Protein AF-A0A662HXF7-F1 (afdb_monomer_lite)

Radius of gyration: 31.5 Å; chains: 1; bounding box: 66×50×106 Å

Structure (mmCIF, N/CA/C/O backbone):
data_AF-A0A662HXF7-F1
#
_entry.id   AF-A0A662HXF7-F1
#
loop_
_atom_site.group_PDB
_atom_site.id
_atom_site.type_symbol
_atom_site.label_atom_id
_atom_site.label_alt_id
_atom_site.label_comp_id
_atom_site.label_asym_id
_atom_site.label_entity_id
_atom_site.label_seq_id
_atom_site.pdbx_PDB_ins_code
_atom_site.Cartn_x
_atom_site.Cartn_y
_atom_site.Cartn_z
_atom_site.occupancy
_atom_site.B_iso_or_equiv
_atom_site.auth_seq_id
_atom_site.auth_comp_id
_atom_site.auth_asym_id
_atom_site.auth_atom_id
_atom_site.pdbx_PDB_model_num
ATOM 1 N N . MET A 1 1 ? -43.227 29.066 67.489 1.00 60.06 1 MET A N 1
ATOM 2 C CA . MET A 1 1 ? -41.794 28.968 67.121 1.00 60.06 1 MET A CA 1
ATOM 3 C C . MET A 1 1 ? -41.365 27.571 66.663 1.00 60.06 1 MET A C 1
ATOM 5 O O . MET A 1 1 ? -40.501 27.511 65.806 1.00 60.06 1 MET A O 1
ATOM 9 N N . HIS A 1 2 ? -41.973 26.475 67.142 1.00 70.88 2 HIS A N 1
ATOM 10 C CA . HIS A 1 2 ? -41.611 25.097 66.747 1.00 70.88 2 HIS A CA 1
ATOM 11 C C . HIS A 1 2 ? -41.826 24.794 65.249 1.00 70.88 2 HIS A C 1
ATOM 13 O O . HIS A 1 2 ? -40.942 24.288 64.572 1.00 70.88 2 HIS A O 1
ATOM 19 N N . VAL A 1 3 ? -42.971 25.220 64.711 1.00 76.38 3 VAL A N 1
ATOM 20 C CA . VAL A 1 3 ? -43.390 24.934 63.328 1.00 76.38 3 VAL A CA 1
ATOM 21 C C . VAL A 1 3 ? -42.473 25.588 62.276 1.00 76.38 3 VAL A C 1
ATOM 23 O O . VAL A 1 3 ? -42.198 25.007 61.235 1.00 76.38 3 VAL A O 1
ATOM 26 N N . ILE A 1 4 ? -41.946 26.788 62.549 1.00 85.00 4 ILE A N 1
ATOM 27 C CA . ILE A 1 4 ? -41.030 27.489 61.627 1.00 85.00 4 ILE A CA 1
ATOM 28 C C . ILE A 1 4 ? -39.665 26.787 61.570 1.00 85.00 4 ILE A C 1
ATOM 30 O O . ILE A 1 4 ? -39.084 26.676 60.494 1.00 85.00 4 ILE A O 1
ATOM 34 N N . LEU A 1 5 ? -39.170 26.288 62.708 1.00 84.50 5 LEU A N 1
ATOM 35 C CA . LEU A 1 5 ? -37.917 25.531 62.775 1.00 84.50 5 LEU A CA 1
ATOM 36 C C . LEU A 1 5 ? -38.025 24.185 62.047 1.00 84.50 5 LEU A C 1
ATOM 38 O O . LEU A 1 5 ? -37.084 23.800 61.361 1.00 84.50 5 LEU A O 1
ATOM 42 N N . GLU A 1 6 ? -39.173 23.510 62.131 1.00 85.56 6 GLU A N 1
ATOM 43 C CA . GLU A 1 6 ? -39.439 22.276 61.379 1.00 85.56 6 GLU A CA 1
ATOM 44 C C . GLU A 1 6 ? -39.432 22.509 59.865 1.00 85.56 6 GLU A C 1
ATOM 46 O O . GLU A 1 6 ? -38.764 21.774 59.140 1.00 85.56 6 GLU A O 1
ATOM 51 N N . TYR A 1 7 ? -40.092 23.564 59.373 1.00 89.06 7 TYR A N 1
ATOM 52 C CA . TYR A 1 7 ? -40.068 23.890 57.942 1.00 89.06 7 TYR A CA 1
ATOM 53 C C . TYR A 1 7 ? -38.668 24.261 57.440 1.00 89.06 7 TYR A C 1
ATOM 55 O O . TYR A 1 7 ? -38.291 23.881 56.331 1.00 89.06 7 TYR A O 1
ATOM 63 N N . LEU A 1 8 ? -37.874 24.960 58.256 1.00 88.75 8 LEU A N 1
ATOM 64 C CA . LEU A 1 8 ? -36.493 25.311 57.918 1.00 88.75 8 LEU A CA 1
ATOM 65 C C . LEU A 1 8 ? -35.601 24.058 57.889 1.00 88.75 8 LEU A C 1
ATOM 67 O O . LEU A 1 8 ? -34.827 23.875 56.951 1.00 88.75 8 LEU A O 1
ATOM 71 N N . ALA A 1 9 ? -35.770 23.154 58.858 1.00 89.38 9 ALA A N 1
ATOM 72 C CA . ALA A 1 9 ? -35.066 21.876 58.896 1.00 89.38 9 ALA A CA 1
ATOM 73 C C . ALA A 1 9 ? -35.392 21.008 57.671 1.00 89.38 9 ALA A C 1
ATOM 75 O O . ALA A 1 9 ? -34.474 20.487 57.043 1.00 89.38 9 ALA A O 1
ATOM 76 N N . ILE A 1 10 ? -36.670 20.913 57.284 1.00 92.44 10 ILE A N 1
ATOM 77 C CA . ILE A 1 10 ? -37.105 20.189 56.079 1.00 92.44 10 ILE A CA 1
ATOM 78 C C . ILE A 1 10 ? -36.494 20.815 54.818 1.00 92.44 10 ILE A C 1
ATOM 80 O O . ILE A 1 10 ? -35.985 20.092 53.964 1.00 92.44 10 ILE A O 1
ATOM 84 N N . GLY A 1 11 ? -36.484 22.148 54.711 1.00 92.38 11 GLY A N 1
ATOM 85 C CA . GLY A 1 11 ? -35.882 22.851 53.574 1.00 92.38 11 GLY A CA 1
ATOM 86 C C . GLY A 1 11 ? -34.385 22.564 53.417 1.00 92.38 11 GLY A C 1
ATOM 87 O O . GLY A 1 11 ? -33.928 22.252 52.318 1.00 92.38 11 GLY A O 1
ATOM 88 N N . VAL A 1 12 ? -33.628 22.592 54.518 1.00 92.56 12 VAL A N 1
ATOM 89 C CA . VAL A 1 12 ? -32.196 22.242 54.516 1.00 92.56 12 VAL A CA 1
ATOM 90 C C . VAL A 1 12 ? -31.986 20.774 54.142 1.00 92.56 12 VAL A C 1
ATOM 92 O O . VAL A 1 12 ? -31.087 20.468 53.363 1.00 92.56 12 VAL A O 1
ATOM 95 N N . LEU A 1 13 ? -32.838 19.872 54.634 1.00 93.94 13 LEU A N 1
ATOM 96 C CA . LEU A 1 13 ? -32.785 18.443 54.313 1.00 93.94 13 LEU A CA 1
ATOM 97 C C . LEU A 1 13 ? -33.011 18.177 52.820 1.00 93.94 13 LEU A C 1
ATOM 99 O O . LEU A 1 13 ? -32.299 17.371 52.226 1.00 93.94 13 LEU A O 1
ATOM 103 N N . ILE A 1 14 ? -33.954 18.888 52.198 1.00 95.00 14 ILE A N 1
ATOM 104 C CA . ILE A 1 14 ? -34.212 18.791 50.756 1.00 95.00 14 ILE A CA 1
ATOM 105 C C . ILE A 1 14 ? -32.990 19.259 49.959 1.00 95.00 14 ILE A C 1
ATOM 107 O O . ILE A 1 14 ? -32.550 18.558 49.050 1.00 95.00 14 ILE A O 1
ATOM 111 N N . ILE A 1 15 ? -32.401 20.404 50.317 1.00 94.06 15 ILE A N 1
ATOM 112 C CA . ILE A 1 15 ? -31.200 20.922 49.638 1.00 94.06 15 ILE A CA 1
ATOM 113 C C . ILE A 1 15 ? -30.024 19.949 49.798 1.00 94.06 15 ILE A C 1
ATOM 115 O O . ILE A 1 15 ? -29.304 19.683 48.832 1.00 94.06 15 ILE A O 1
ATOM 119 N N . LEU A 1 16 ? -29.853 19.377 50.994 1.00 94.12 16 LEU A N 1
ATOM 120 C CA . LEU A 1 16 ? -28.816 18.387 51.276 1.00 94.12 16 LEU A CA 1
ATOM 121 C C . LEU A 1 16 ? -29.001 17.130 50.414 1.00 94.12 16 LEU A C 1
ATOM 123 O O . LEU A 1 16 ? -28.048 16.679 49.781 1.00 94.12 16 LEU A O 1
ATOM 127 N N . PHE A 1 17 ? -30.222 16.593 50.334 1.00 94.88 17 PHE A N 1
ATOM 128 C CA . PHE A 1 17 ? -30.510 15.418 49.513 1.00 94.88 17 PHE A CA 1
ATOM 129 C C . PHE A 1 17 ? -30.301 15.673 48.025 1.00 94.88 17 PHE A C 1
ATOM 131 O O . PHE A 1 17 ? -29.725 14.823 47.347 1.00 94.88 17 PHE A O 1
ATOM 138 N N . ILE A 1 18 ? -30.717 16.835 47.517 1.00 94.00 18 ILE A N 1
ATOM 139 C CA . ILE A 1 18 ? -30.475 17.214 46.120 1.00 94.00 18 ILE A CA 1
ATOM 140 C C . ILE A 1 18 ? -28.968 17.284 45.856 1.00 94.00 18 ILE A C 1
ATOM 142 O O . ILE A 1 18 ? -28.492 16.704 44.885 1.00 94.00 18 ILE A O 1
ATOM 146 N N . THR A 1 19 ? -28.204 17.915 46.749 1.00 92.94 19 THR A N 1
ATOM 147 C CA . THR A 1 19 ? -26.747 18.045 46.605 1.00 92.94 19 THR A CA 1
ATOM 148 C C . THR A 1 19 ? -26.057 16.680 46.599 1.00 92.94 19 THR A C 1
ATOM 150 O O . THR A 1 19 ? -25.239 16.411 45.724 1.00 92.94 19 THR A O 1
ATOM 153 N N . ILE A 1 20 ? -26.407 15.781 47.525 1.00 92.56 20 ILE A N 1
ATOM 154 C CA . ILE A 1 20 ? -25.850 14.418 47.556 1.00 92.56 20 ILE A CA 1
ATOM 155 C C . ILE A 1 20 ? -26.228 13.654 46.280 1.00 92.56 20 ILE A C 1
ATOM 157 O O . ILE A 1 20 ? -25.375 13.003 45.682 1.00 92.56 20 ILE A O 1
ATOM 161 N N . SER A 1 21 ? -27.481 13.773 45.832 1.00 90.19 21 SER A N 1
ATOM 162 C CA . SER A 1 21 ? -27.970 13.083 44.633 1.00 90.19 21 SER A CA 1
ATOM 163 C C . SER A 1 21 ? -27.241 13.539 43.368 1.00 90.19 21 SER A C 1
ATOM 165 O O . SER A 1 21 ? -26.868 12.704 42.551 1.00 90.19 21 SER A O 1
ATOM 167 N N . LEU A 1 22 ? -26.996 14.845 43.215 1.00 87.69 22 LEU A N 1
ATOM 168 C CA . LEU A 1 22 ? -26.276 15.394 42.062 1.00 87.69 22 LEU A CA 1
ATOM 169 C C . LEU A 1 22 ? -24.815 14.925 42.027 1.00 87.69 22 LEU A C 1
ATOM 171 O O . LEU A 1 22 ? -24.370 14.426 40.998 1.00 87.69 22 LEU A O 1
ATOM 175 N N . ASN A 1 23 ? -24.107 14.984 43.160 1.00 87.12 23 ASN A N 1
ATOM 176 C CA . ASN A 1 23 ? -22.725 14.494 43.242 1.00 87.12 23 ASN A CA 1
ATOM 177 C C . ASN A 1 23 ? -22.628 12.982 42.960 1.00 87.12 23 ASN A C 1
ATOM 179 O O . ASN A 1 23 ? -21.694 12.521 42.313 1.00 87.12 23 ASN A O 1
ATOM 183 N N . MET A 1 24 ? -23.615 12.196 43.403 1.00 87.38 24 MET A N 1
ATOM 184 C CA . MET A 1 24 ? -23.644 10.753 43.153 1.00 87.38 24 MET A CA 1
ATOM 185 C C . MET A 1 24 ? -23.855 10.420 41.666 1.00 87.38 24 MET A C 1
ATOM 187 O O . MET A 1 24 ? -23.296 9.441 41.174 1.00 87.38 24 MET A O 1
ATOM 191 N N . ILE A 1 25 ? -24.629 11.230 40.935 1.00 84.62 25 ILE A N 1
ATOM 192 C CA . ILE A 1 25 ? -24.804 11.077 39.482 1.00 84.62 25 ILE A CA 1
ATOM 193 C C . ILE A 1 25 ? -23.484 11.344 38.751 1.00 84.62 25 ILE A C 1
ATOM 195 O O . ILE A 1 25 ? -23.128 10.578 37.854 1.00 84.62 25 ILE A O 1
ATOM 199 N N . GLU A 1 26 ? -22.740 12.382 39.133 1.00 80.44 26 GLU A N 1
ATOM 200 C CA . GLU A 1 26 ? -21.434 12.694 38.534 1.00 80.44 26 GLU A CA 1
ATOM 201 C C . GLU A 1 26 ? -20.423 11.557 38.754 1.00 80.44 26 GLU A C 1
ATOM 203 O O . GLU A 1 26 ? -19.791 11.095 37.803 1.00 80.44 26 GLU A O 1
ATOM 208 N N . ASP A 1 27 ? -20.357 11.007 39.967 1.00 82.12 27 ASP A N 1
ATOM 209 C CA . ASP A 1 27 ? -19.476 9.877 40.286 1.00 82.12 27 ASP A CA 1
ATOM 210 C C . ASP A 1 27 ? -19.839 8.601 39.509 1.00 82.12 27 ASP A C 1
ATOM 212 O O . ASP A 1 27 ? -18.967 7.902 38.983 1.00 82.12 27 ASP A O 1
ATOM 216 N N . VAL A 1 28 ? -21.132 8.274 39.423 1.00 82.25 28 VAL A N 1
ATOM 217 C CA . VAL A 1 28 ? -21.601 7.092 38.686 1.00 82.25 28 VAL A CA 1
ATOM 218 C C . VAL A 1 28 ? -21.351 7.259 37.189 1.00 82.25 28 VAL A C 1
ATOM 220 O O . VAL A 1 28 ? -20.851 6.335 36.549 1.00 82.25 28 VAL A O 1
ATOM 223 N N . THR 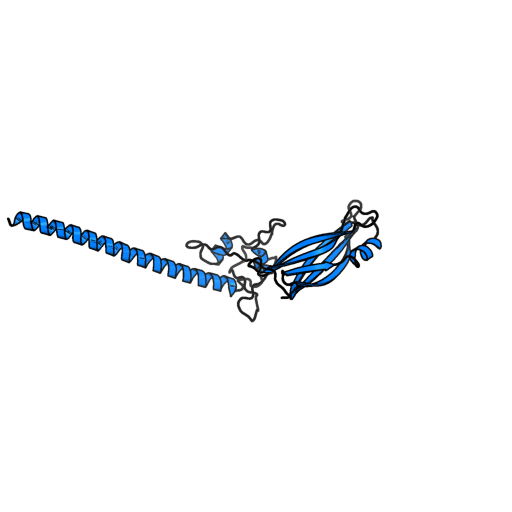A 1 29 ? -21.650 8.429 36.623 1.00 81.25 29 THR A N 1
ATOM 224 C CA . THR A 1 29 ? -21.438 8.690 35.192 1.00 81.25 29 THR A CA 1
ATOM 225 C C . THR A 1 29 ? -19.958 8.678 34.822 1.00 81.25 29 THR A C 1
ATOM 227 O O . THR A 1 29 ? -19.604 8.033 33.836 1.00 81.25 29 THR A O 1
ATOM 230 N N . GLY A 1 30 ? -19.085 9.278 35.637 1.00 80.06 30 GLY A N 1
ATOM 231 C CA . GLY A 1 30 ? -17.636 9.228 35.430 1.00 80.06 30 GLY A CA 1
ATOM 232 C C . GLY A 1 30 ? -17.100 7.795 35.398 1.00 80.06 30 GLY A C 1
ATOM 233 O O . GLY A 1 30 ? -16.403 7.411 34.460 1.00 80.06 30 GLY A O 1
ATOM 234 N N . ARG A 1 31 ? -17.507 6.955 36.360 1.00 79.56 31 ARG A N 1
ATOM 235 C CA . ARG A 1 31 ? -17.112 5.535 36.392 1.00 79.56 31 ARG A CA 1
ATOM 236 C C . ARG A 1 31 ? -17.640 4.747 35.195 1.00 79.56 31 ARG A C 1
ATOM 238 O O . ARG A 1 31 ? -16.919 3.913 34.658 1.00 79.56 31 ARG A O 1
ATOM 245 N N . LEU A 1 32 ? -18.876 5.002 34.761 1.00 82.81 32 LEU A N 1
ATOM 246 C CA . LEU A 1 32 ? -19.454 4.345 33.583 1.00 82.81 32 LEU A CA 1
ATOM 247 C C . LEU A 1 32 ? -18.690 4.692 32.300 1.00 82.81 32 LEU A C 1
ATOM 249 O O . LEU A 1 32 ? -18.509 3.819 31.453 1.00 82.81 32 LEU A O 1
ATOM 253 N N . VAL A 1 33 ? -18.220 5.937 32.163 1.00 81.38 33 VAL A N 1
ATOM 254 C CA . VAL A 1 33 ? -17.369 6.347 31.036 1.00 81.38 33 VAL A CA 1
ATOM 255 C C . VAL A 1 33 ? -16.053 5.578 31.056 1.00 81.38 33 VAL A C 1
ATOM 257 O O . VAL A 1 33 ? -15.714 4.964 30.049 1.00 81.38 33 VAL A O 1
ATOM 260 N N . THR A 1 34 ? -15.364 5.518 32.199 1.00 84.56 34 THR A N 1
ATOM 261 C CA . THR A 1 34 ? -14.103 4.768 32.314 1.00 84.56 34 THR A CA 1
ATOM 262 C C . THR A 1 34 ? -14.286 3.283 32.001 1.00 84.56 34 THR A C 1
ATOM 264 O O . THR A 1 34 ? -13.524 2.726 31.219 1.00 84.56 34 THR A O 1
ATOM 267 N N . VAL A 1 35 ? -15.338 2.642 32.525 1.00 86.62 35 VAL A N 1
ATOM 268 C CA . VAL A 1 35 ? -15.637 1.230 32.222 1.00 86.62 35 VAL A CA 1
ATOM 269 C C . VAL A 1 35 ? -15.888 1.028 30.727 1.00 86.62 35 VAL A C 1
ATOM 271 O O . VAL A 1 35 ? -15.403 0.059 30.143 1.00 86.62 35 VAL A O 1
ATOM 274 N N . LYS A 1 36 ? -16.622 1.942 30.084 1.00 85.44 36 LYS A N 1
ATOM 275 C CA . LYS A 1 36 ? -16.876 1.878 28.642 1.00 85.44 36 LYS A CA 1
ATOM 276 C C . LYS A 1 36 ? -15.586 2.038 27.833 1.00 85.44 36 LYS A C 1
ATOM 278 O O . LYS A 1 36 ? -15.400 1.330 26.846 1.00 85.44 36 LYS A O 1
ATOM 283 N N . GLU A 1 37 ? -14.707 2.950 28.236 1.00 86.12 37 GLU A N 1
ATOM 284 C CA . GLU A 1 37 ? -13.399 3.137 27.604 1.00 86.12 37 GLU A CA 1
ATOM 285 C C . GLU A 1 37 ? -12.531 1.883 27.745 1.00 86.12 37 GLU A C 1
ATOM 287 O O . GLU A 1 37 ? -12.014 1.391 26.745 1.00 86.12 37 GLU A O 1
ATOM 292 N N . GLU A 1 38 ? -12.435 1.300 28.942 1.00 88.12 38 GLU A N 1
ATOM 293 C CA . GLU A 1 38 ? -11.692 0.054 29.171 1.00 88.12 38 GLU A CA 1
ATOM 294 C C . GLU A 1 38 ? -12.246 -1.113 28.342 1.00 88.12 38 GLU A C 1
ATOM 296 O O . GLU A 1 38 ? -11.484 -1.904 27.782 1.00 88.12 38 GLU A O 1
ATOM 301 N N . GLN A 1 39 ? -13.570 -1.223 28.211 1.00 88.88 39 GLN A N 1
ATOM 302 C CA . GLN A 1 39 ? -14.196 -2.223 27.343 1.00 88.88 39 GLN A CA 1
ATOM 303 C C . GLN A 1 39 ? -13.821 -2.012 25.873 1.00 88.88 39 GLN A C 1
ATOM 305 O O . GLN A 1 39 ? -13.449 -2.972 25.199 1.00 88.88 39 GLN A O 1
ATOM 310 N N . LEU A 1 40 ? -13.862 -0.768 25.384 1.00 89.69 40 LEU A N 1
ATOM 311 C CA . LEU A 1 40 ? -13.453 -0.430 24.018 1.00 89.69 40 LEU A CA 1
ATOM 312 C C . LEU A 1 40 ? -11.981 -0.760 23.765 1.00 89.69 40 LEU A C 1
ATOM 314 O O . LEU A 1 40 ? -11.667 -1.316 22.715 1.00 89.69 40 LEU A O 1
ATOM 318 N N . TYR A 1 41 ? -11.093 -0.475 24.721 1.00 91.81 41 TYR A N 1
ATOM 319 C CA . TYR A 1 41 ? -9.677 -0.831 24.617 1.00 91.81 41 TYR A CA 1
ATOM 320 C C . TYR A 1 41 ? -9.473 -2.343 24.511 1.00 91.81 41 TYR A C 1
ATOM 322 O O . TYR A 1 41 ? -8.787 -2.797 23.599 1.00 91.81 41 TYR A O 1
ATOM 330 N N . ASN A 1 42 ? -10.126 -3.128 25.372 1.00 91.69 42 ASN A N 1
ATOM 331 C CA . ASN A 1 42 ? -10.038 -4.589 25.330 1.00 91.69 42 ASN A CA 1
ATOM 332 C C . ASN A 1 42 ? -10.566 -5.170 24.008 1.00 91.69 42 ASN A C 1
ATOM 334 O O . ASN A 1 42 ? -9.995 -6.118 23.468 1.00 91.69 42 ASN A O 1
ATOM 338 N N . VAL A 1 43 ? -11.663 -4.621 23.476 1.00 92.00 43 VAL A N 1
ATOM 339 C CA . VAL A 1 43 ? -12.201 -5.035 22.171 1.00 92.00 43 VAL A CA 1
ATOM 340 C C . VAL A 1 43 ? -11.232 -4.655 21.052 1.00 92.00 43 VAL A C 1
ATOM 342 O O . VAL A 1 43 ? -10.933 -5.494 20.206 1.00 92.00 43 VAL A O 1
ATOM 345 N N . ALA A 1 44 ? -10.695 -3.434 21.059 1.00 92.19 44 ALA A N 1
ATOM 346 C CA . ALA A 1 44 ? -9.741 -2.970 20.055 1.00 92.19 44 ALA A CA 1
ATOM 347 C C . ALA A 1 44 ? -8.451 -3.806 20.040 1.00 92.19 44 ALA A C 1
ATOM 349 O O . ALA A 1 44 ? -7.987 -4.173 18.964 1.00 92.19 44 ALA A O 1
ATOM 350 N N . GLU A 1 45 ? -7.907 -4.150 21.210 1.00 93.31 45 GLU A N 1
ATOM 351 C CA . GLU A 1 45 ? -6.728 -5.012 21.346 1.00 93.31 45 GLU A CA 1
ATOM 352 C C . GLU A 1 45 ? -7.001 -6.412 20.788 1.00 93.31 45 GLU A C 1
ATOM 354 O O . GLU A 1 45 ? -6.279 -6.881 19.912 1.00 93.31 45 GLU A O 1
ATOM 359 N N . ARG A 1 46 ? -8.117 -7.039 21.187 1.00 93.31 46 ARG A N 1
ATOM 360 C CA . ARG A 1 46 ? -8.515 -8.358 20.668 1.00 93.31 46 ARG A CA 1
ATOM 361 C C . ARG A 1 46 ? -8.729 -8.355 19.161 1.00 93.31 46 ARG A C 1
ATOM 363 O O . ARG A 1 46 ? -8.349 -9.315 18.496 1.00 93.31 46 ARG A O 1
ATOM 370 N N . LEU A 1 47 ? -9.342 -7.304 18.618 1.00 93.94 47 LEU A N 1
ATOM 371 C CA . LEU A 1 47 ? -9.523 -7.154 17.176 1.00 93.94 47 LEU A CA 1
ATOM 372 C C . LEU A 1 47 ? -8.180 -6.981 16.472 1.00 93.94 47 LEU A C 1
ATOM 374 O O . LEU A 1 47 ? -7.945 -7.636 15.462 1.00 93.94 47 LEU A O 1
ATOM 378 N N . MET A 1 48 ? -7.289 -6.144 17.001 1.00 93.00 48 MET A N 1
ATOM 379 C CA . MET A 1 48 ? -5.961 -5.948 16.427 1.00 93.00 48 MET A CA 1
ATOM 380 C C . MET A 1 48 ? -5.168 -7.260 16.415 1.00 93.00 48 MET A C 1
ATOM 382 O O . MET A 1 48 ? -4.654 -7.650 15.367 1.00 93.00 48 MET A O 1
ATOM 386 N N . ASP A 1 49 ? -5.147 -7.988 17.529 1.00 93.62 49 ASP A N 1
ATOM 387 C CA . ASP A 1 49 ? -4.499 -9.297 17.627 1.00 93.62 49 ASP A CA 1
ATOM 388 C C . ASP A 1 49 ? -5.121 -10.298 16.659 1.00 93.62 49 ASP A C 1
ATOM 390 O O . ASP A 1 49 ? -4.415 -11.000 15.933 1.00 93.62 49 ASP A O 1
ATOM 394 N N . LYS A 1 50 ? -6.454 -10.335 16.581 1.00 93.94 50 LYS A N 1
ATOM 395 C CA . LYS A 1 50 ? -7.167 -11.215 15.658 1.00 93.94 50 LYS A CA 1
ATOM 396 C C . LYS A 1 50 ? -6.767 -10.938 14.208 1.00 93.94 50 LYS A C 1
ATOM 398 O O . LYS A 1 50 ? -6.442 -11.873 13.473 1.00 93.94 50 LYS A O 1
ATOM 403 N N . ILE A 1 51 ? -6.753 -9.668 13.816 1.00 94.31 51 ILE A N 1
ATOM 404 C CA . ILE A 1 51 ? -6.428 -9.226 12.459 1.00 94.31 51 ILE A CA 1
ATOM 405 C C . ILE A 1 51 ? -4.953 -9.493 12.133 1.00 94.31 51 ILE A C 1
ATOM 407 O O . ILE A 1 51 ? -4.662 -9.982 11.044 1.00 94.31 51 ILE A O 1
ATOM 411 N N . LEU A 1 52 ? -4.021 -9.201 13.045 1.00 93.75 52 LEU A N 1
ATOM 412 C CA . LEU A 1 52 ? -2.580 -9.249 12.767 1.00 93.75 52 LEU A CA 1
ATOM 413 C C . LEU A 1 52 ? -1.927 -10.612 13.008 1.00 93.75 52 LEU A C 1
ATOM 415 O O . LEU A 1 52 ? -0.905 -10.907 12.388 1.00 93.75 52 LEU A O 1
ATOM 419 N N . LEU A 1 53 ? -2.471 -11.428 13.912 1.00 93.81 53 LEU A N 1
ATOM 420 C CA . LEU A 1 53 ? -1.834 -12.672 14.360 1.00 93.81 53 LEU A CA 1
ATOM 421 C C . LEU A 1 53 ? -2.514 -13.931 13.829 1.00 93.81 53 LEU A C 1
ATOM 423 O O . LEU A 1 53 ? -1.936 -15.013 13.931 1.00 93.81 53 LEU A O 1
ATOM 427 N N . THR A 1 54 ? -3.709 -13.821 13.241 1.00 94.31 54 THR A N 1
ATOM 428 C CA . THR A 1 54 ? -4.394 -14.981 12.658 1.00 94.31 54 THR A CA 1
ATOM 429 C C . THR A 1 54 ? -4.444 -14.904 11.132 1.00 94.31 54 THR A C 1
ATOM 431 O O . THR A 1 54 ? -4.577 -13.816 10.574 1.00 94.31 54 THR A O 1
ATOM 434 N N . PRO A 1 55 ? -4.314 -16.040 10.420 1.00 93.50 55 PRO A N 1
ATOM 435 C CA . PRO A 1 55 ? -4.372 -16.057 8.960 1.00 93.50 55 PRO A CA 1
ATOM 436 C C . PRO A 1 55 ? -5.806 -16.057 8.403 1.00 93.50 55 PRO A C 1
ATOM 438 O O . PRO A 1 55 ? -5.977 -15.901 7.195 1.00 93.50 55 PRO A O 1
ATOM 441 N N . GLY A 1 56 ? -6.829 -16.241 9.242 1.00 93.88 56 GLY A N 1
ATOM 442 C CA . GLY A 1 56 ? -8.200 -16.507 8.801 1.00 93.88 56 GLY A CA 1
ATOM 443 C C . GLY A 1 56 ? -8.379 -17.916 8.218 1.00 93.88 56 GLY A C 1
ATOM 444 O O . GLY A 1 56 ? -7.455 -18.737 8.231 1.00 93.88 56 GLY A O 1
ATOM 445 N N . PHE A 1 57 ? -9.579 -18.205 7.710 1.00 94.50 57 PHE A N 1
ATOM 446 C CA . PHE A 1 57 ? -9.917 -19.512 7.143 1.00 94.50 57 PHE A CA 1
ATOM 447 C C . PHE A 1 57 ? -10.801 -19.379 5.892 1.00 94.50 57 PHE A C 1
ATOM 449 O O . PHE A 1 57 ? -11.878 -18.778 5.993 1.00 94.50 57 PHE A O 1
ATOM 456 N N . PRO A 1 58 ? -10.416 -19.992 4.751 1.00 95.06 58 PRO A N 1
ATOM 457 C CA . PRO A 1 58 ? -9.189 -20.778 4.502 1.00 95.06 58 PRO A CA 1
ATOM 458 C C . PRO A 1 58 ? -7.899 -19.950 4.597 1.00 95.06 58 PRO A C 1
ATOM 460 O O . PRO A 1 58 ? -7.905 -18.785 4.237 1.00 95.06 58 PRO A O 1
ATOM 463 N N . ALA A 1 59 ? -6.783 -20.512 5.068 1.00 93.50 59 ALA A N 1
ATOM 464 C CA . ALA A 1 59 ? -5.574 -19.723 5.364 1.00 93.50 59 ALA A CA 1
ATOM 465 C C . ALA A 1 59 ? -4.921 -19.058 4.129 1.00 93.50 59 ALA A C 1
ATOM 467 O O . ALA A 1 59 ? -4.196 -18.071 4.276 1.00 93.50 59 ALA A O 1
ATOM 468 N N . ASP A 1 60 ? -5.183 -19.592 2.936 1.00 91.69 60 ASP A N 1
ATOM 469 C CA . ASP A 1 60 ? -4.712 -19.160 1.615 1.00 91.69 60 ASP A CA 1
ATOM 470 C C . ASP A 1 60 ? -5.698 -18.224 0.893 1.00 91.69 60 ASP A C 1
ATOM 472 O O . ASP A 1 60 ? -5.540 -17.955 -0.297 1.00 91.69 60 ASP A O 1
ATOM 476 N N . TRP A 1 61 ? -6.708 -17.689 1.593 1.00 93.31 61 TRP A N 1
ATOM 477 C CA . TRP A 1 61 ? -7.744 -16.854 0.979 1.00 93.31 61 TRP A CA 1
ATOM 478 C C . TRP A 1 61 ? -7.201 -15.616 0.250 1.00 93.31 61 TRP A C 1
ATOM 480 O O . TRP A 1 61 ? -7.910 -15.083 -0.586 1.00 93.31 61 TRP A O 1
ATOM 490 N N . GLY A 1 62 ? -5.974 -15.153 0.519 1.00 90.06 62 GLY A N 1
ATOM 491 C CA . GLY A 1 62 ? -5.339 -14.048 -0.214 1.00 90.06 62 GLY A CA 1
ATOM 492 C C . GLY A 1 62 ? -4.882 -14.432 -1.625 1.00 90.06 62 GLY A C 1
ATOM 493 O O . GLY A 1 62 ? -5.175 -13.729 -2.593 1.00 90.06 62 GLY A O 1
ATOM 494 N N . THR A 1 63 ? -4.232 -15.584 -1.773 1.00 90.44 63 THR A N 1
ATOM 495 C CA . THR A 1 63 ? -3.666 -16.065 -3.046 1.00 90.44 63 THR A CA 1
ATOM 496 C C . THR A 1 63 ? -4.668 -16.871 -3.870 1.00 90.44 63 THR A C 1
ATOM 498 O O . THR A 1 63 ? -4.629 -16.854 -5.100 1.00 90.44 63 THR A O 1
ATOM 501 N N . ASN A 1 64 ? -5.600 -17.560 -3.212 1.00 90.94 64 ASN A N 1
ATOM 502 C CA . ASN A 1 64 ? -6.545 -18.452 -3.866 1.00 90.94 64 ASN A CA 1
ATOM 503 C C . ASN A 1 64 ? -7.720 -17.686 -4.484 1.00 90.94 64 ASN A C 1
ATOM 505 O O . ASN A 1 64 ? -8.655 -17.274 -3.796 1.00 90.94 64 ASN A O 1
ATOM 509 N N . ILE A 1 65 ? -7.674 -17.470 -5.797 1.00 88.69 65 ILE A N 1
ATOM 510 C CA . ILE A 1 65 ? -8.695 -16.715 -6.544 1.00 88.69 65 ILE A CA 1
ATOM 511 C C . ILE A 1 65 ? -10.069 -17.400 -6.593 1.00 88.69 65 ILE A C 1
ATOM 513 O O . ILE A 1 65 ? -11.040 -16.761 -6.983 1.00 88.69 65 ILE A O 1
ATOM 517 N N . MET A 1 66 ? -10.155 -18.681 -6.221 1.00 89.81 66 MET A N 1
ATOM 518 C CA . MET A 1 66 ? -11.420 -19.424 -6.179 1.00 89.81 66 MET A CA 1
ATOM 519 C C . MET A 1 66 ? -12.189 -19.190 -4.876 1.00 89.81 66 MET A C 1
ATOM 521 O O . MET A 1 66 ? -13.363 -19.530 -4.802 1.00 89.81 66 MET A O 1
ATOM 525 N N . VAL A 1 67 ? -11.533 -18.629 -3.856 1.00 87.94 67 VAL A N 1
ATOM 526 C CA . VAL A 1 67 ? -12.157 -18.289 -2.576 1.00 87.94 67 VAL A CA 1
ATOM 527 C C . VAL A 1 67 ? -12.795 -16.909 -2.695 1.00 87.94 67 VAL A C 1
ATOM 529 O O . VAL A 1 67 ? -12.094 -15.902 -2.850 1.00 87.94 67 VAL A O 1
ATOM 532 N N . SER A 1 68 ? -14.124 -16.879 -2.619 1.00 85.44 68 SER A N 1
ATOM 533 C CA . SER A 1 68 ? -14.941 -15.664 -2.620 1.00 85.44 68 SER A CA 1
ATOM 534 C C . SER A 1 68 ? -15.263 -15.194 -1.194 1.00 85.44 68 SER A C 1
ATOM 536 O O . SER A 1 68 ? -14.957 -15.880 -0.220 1.00 85.44 68 SER A O 1
ATOM 538 N N . SER A 1 69 ? -15.905 -14.028 -1.044 1.00 85.75 69 SER A N 1
ATOM 539 C CA . SER A 1 69 ? -16.314 -13.483 0.265 1.00 85.75 69 SER A CA 1
ATOM 540 C C . SER A 1 69 ? -17.185 -14.430 1.096 1.00 85.75 69 SER A C 1
ATOM 542 O O . SER A 1 69 ? -17.165 -14.368 2.330 1.00 85.75 69 SER A O 1
ATOM 544 N N . ASP A 1 70 ? -17.947 -15.289 0.424 1.00 88.31 70 ASP A N 1
ATOM 545 C CA . ASP A 1 70 ? -18.935 -16.172 1.044 1.00 88.31 70 ASP A CA 1
ATOM 546 C C . ASP A 1 70 ? -18.285 -17.455 1.577 1.00 88.31 70 ASP A C 1
ATOM 548 O O . ASP A 1 70 ? -18.759 -18.043 2.549 1.00 88.31 70 ASP A O 1
ATOM 552 N N . ASP A 1 71 ? -17.147 -17.842 0.998 1.00 91.00 71 ASP A N 1
ATOM 553 C CA . ASP A 1 71 ? -16.370 -19.014 1.405 1.00 91.00 71 ASP A CA 1
ATOM 554 C C . ASP A 1 71 ? -15.515 -18.747 2.654 1.00 91.00 71 ASP A C 1
ATOM 556 O O . ASP A 1 71 ? -15.126 -19.688 3.358 1.00 91.00 71 ASP A O 1
ATOM 560 N N . LEU A 1 72 ? -15.219 -17.472 2.951 1.00 93.19 72 LEU A N 1
ATOM 561 C CA . LEU A 1 72 ? -14.492 -17.090 4.161 1.00 93.19 72 LEU A CA 1
ATOM 562 C C . LEU A 1 72 ? -15.329 -17.412 5.397 1.00 93.19 72 LEU A C 1
ATOM 564 O O . LEU A 1 72 ? -16.484 -17.001 5.509 1.00 93.19 72 LEU A O 1
ATOM 568 N N . ARG A 1 73 ? -14.711 -18.094 6.362 1.00 93.62 73 ARG A N 1
ATOM 569 C CA . ARG A 1 73 ? -15.310 -18.386 7.676 1.00 93.62 73 ARG A CA 1
ATOM 570 C C . ARG A 1 73 ? -14.685 -17.588 8.804 1.00 93.62 73 ARG A C 1
ATOM 572 O O . ARG A 1 73 ? -15.298 -17.454 9.854 1.00 93.62 73 ARG A O 1
ATOM 579 N N . ASP A 1 74 ? -13.470 -17.098 8.591 1.00 93.81 74 ASP A N 1
ATOM 580 C CA . ASP A 1 74 ? -12.715 -16.362 9.592 1.00 93.81 74 ASP A CA 1
ATOM 581 C C . ASP A 1 74 ? -11.798 -15.340 8.915 1.00 93.81 74 ASP A C 1
ATOM 583 O O . ASP A 1 74 ? -11.226 -15.621 7.856 1.00 93.81 74 ASP A O 1
ATOM 587 N N . PHE A 1 75 ? -11.658 -14.165 9.528 1.00 94.94 75 PHE A N 1
ATOM 588 C CA . PHE A 1 75 ? -10.856 -13.061 9.013 1.00 94.94 75 PHE A CA 1
ATOM 589 C C . PHE A 1 75 ? -9.529 -12.939 9.761 1.00 94.94 75 PHE A C 1
ATOM 591 O O . PHE A 1 75 ? -9.463 -13.019 10.987 1.00 94.94 75 PHE A O 1
ATOM 598 N N . GLY A 1 76 ? -8.468 -12.698 8.999 1.00 94.88 76 GLY A N 1
ATOM 599 C CA . GLY A 1 76 ? -7.135 -12.474 9.528 1.00 94.88 76 GLY A CA 1
ATOM 600 C C . GLY A 1 76 ? -6.136 -12.225 8.405 1.00 94.88 76 GLY A C 1
ATOM 601 O O . GLY A 1 76 ? -6.284 -12.761 7.305 1.00 94.88 76 GLY A O 1
ATOM 602 N N . LEU A 1 77 ? -5.141 -11.384 8.668 1.00 95.19 77 LEU A N 1
ATOM 603 C CA . LEU A 1 77 ? -4.167 -10.911 7.687 1.00 95.19 77 LEU A CA 1
ATOM 604 C C . LEU A 1 77 ? -2.789 -11.545 7.851 1.00 95.19 77 LEU A C 1
ATOM 606 O O . LEU A 1 77 ? -1.922 -11.299 7.018 1.00 95.19 77 LEU A O 1
ATOM 610 N N . ALA A 1 78 ? -2.568 -12.370 8.874 1.00 95.00 78 ALA A N 1
ATOM 611 C CA . ALA A 1 78 ? -1.271 -13.000 9.071 1.00 95.00 78 ALA A CA 1
ATOM 612 C C . ALA A 1 78 ? -0.914 -13.927 7.897 1.00 95.00 78 ALA A C 1
ATOM 614 O O . ALA A 1 78 ? -1.765 -14.638 7.336 1.00 95.00 78 ALA A O 1
ATOM 615 N N . LEU A 1 79 ? 0.370 -13.942 7.549 1.00 94.00 79 LEU A N 1
ATOM 616 C CA . LEU A 1 79 ? 0.923 -14.865 6.572 1.00 94.00 79 LEU A CA 1
ATOM 617 C C . LEU A 1 79 ? 0.898 -16.290 7.133 1.00 94.00 79 LEU A C 1
ATOM 619 O O . LEU A 1 79 ? 1.484 -16.589 8.176 1.00 94.00 79 LEU A O 1
ATOM 623 N N . SER A 1 80 ? 0.219 -17.187 6.418 1.00 90.31 80 SER A N 1
ATOM 624 C CA . SER A 1 80 ? 0.132 -18.594 6.808 1.00 90.31 80 SER A CA 1
ATOM 625 C C . SER A 1 80 ? 1.518 -19.245 6.796 1.00 90.31 80 SER A C 1
ATOM 627 O O . SER A 1 80 ? 2.258 -19.133 5.822 1.00 90.31 80 SER A O 1
ATOM 629 N N . GLY A 1 81 ? 1.883 -19.926 7.884 1.00 86.06 81 GLY A N 1
ATOM 630 C CA . GLY A 1 81 ? 3.187 -20.586 8.015 1.00 86.06 81 GLY A CA 1
ATOM 631 C C . GLY A 1 81 ? 4.364 -19.654 8.336 1.00 86.06 81 GLY A C 1
ATOM 632 O O . GLY A 1 81 ? 5.499 -20.131 8.426 1.00 86.06 81 GLY A O 1
ATOM 633 N N . ALA A 1 82 ? 4.130 -18.354 8.549 1.00 86.94 82 ALA A N 1
ATOM 634 C CA . ALA A 1 82 ? 5.159 -17.453 9.054 1.00 86.94 82 ALA A CA 1
ATOM 635 C C . ALA A 1 82 ? 5.596 -17.859 10.472 1.00 86.94 82 ALA A C 1
ATOM 637 O O . ALA A 1 82 ? 4.775 -18.148 11.339 1.00 86.94 82 ALA A O 1
ATOM 638 N N . ARG A 1 83 ? 6.913 -17.877 10.715 1.00 84.06 83 ARG A N 1
ATOM 639 C CA . ARG A 1 83 ? 7.487 -18.194 12.039 1.00 84.06 83 ARG A CA 1
ATOM 640 C C . ARG A 1 83 ? 7.553 -16.991 12.976 1.00 84.06 83 ARG A C 1
ATOM 642 O O . ARG A 1 83 ? 7.734 -17.177 14.174 1.00 84.06 83 ARG A O 1
ATOM 649 N N . ALA A 1 84 ? 7.459 -15.782 12.429 1.00 87.94 84 ALA A N 1
ATOM 650 C CA . ALA A 1 84 ? 7.466 -14.552 13.203 1.00 87.94 84 ALA A CA 1
ATOM 651 C C . ALA A 1 84 ? 6.049 -13.961 13.258 1.00 87.94 84 ALA A C 1
ATOM 653 O O . ALA A 1 84 ? 5.345 -13.987 12.243 1.00 87.94 84 ALA A O 1
ATOM 654 N N . PRO A 1 85 ? 5.633 -13.426 14.419 1.00 84.69 85 PRO A N 1
ATOM 655 C CA . PRO A 1 85 ? 4.377 -12.699 14.533 1.00 84.69 85 PRO A CA 1
ATOM 656 C C . PRO A 1 85 ? 4.434 -11.400 13.716 1.00 84.69 85 PRO A C 1
ATOM 658 O O . PRO A 1 85 ? 5.515 -10.919 13.372 1.00 84.69 85 PRO A O 1
ATOM 661 N N . TYR A 1 86 ? 3.266 -10.826 13.423 1.00 88.31 86 TYR A N 1
ATOM 662 C CA . TYR A 1 86 ? 3.108 -9.550 12.707 1.00 88.31 86 TYR A CA 1
ATOM 663 C C . TYR A 1 86 ? 3.591 -9.535 11.248 1.00 88.31 86 TYR A C 1
ATOM 665 O O . TYR A 1 86 ? 3.660 -8.472 10.631 1.00 88.31 86 TYR A O 1
ATOM 673 N N . ILE A 1 87 ? 3.889 -10.699 10.663 1.00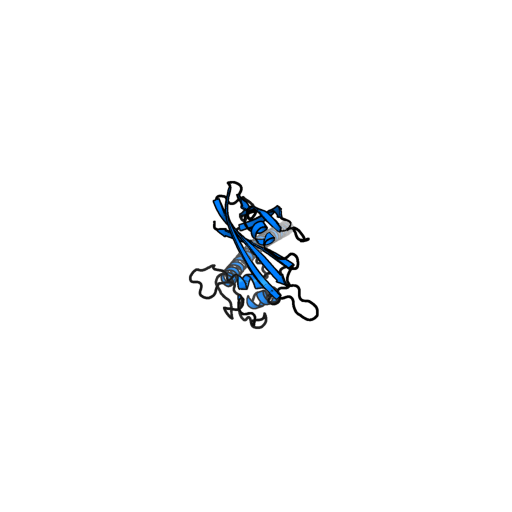 91.62 87 ILE A N 1
ATOM 674 C CA . ILE A 1 87 ? 4.082 -10.805 9.217 1.00 91.62 87 ILE A CA 1
ATOM 675 C C . ILE A 1 87 ? 2.708 -10.884 8.560 1.00 91.62 87 ILE A C 1
ATOM 677 O O . ILE A 1 87 ? 2.004 -11.888 8.672 1.00 91.62 87 ILE A O 1
ATOM 681 N N . ILE A 1 88 ? 2.349 -9.808 7.870 1.00 91.75 88 ILE A N 1
ATOM 682 C CA . ILE A 1 88 ? 1.096 -9.683 7.132 1.00 91.75 88 ILE A CA 1
ATOM 683 C C . ILE A 1 88 ? 1.266 -10.262 5.723 1.00 91.75 88 ILE A C 1
ATOM 685 O O . ILE A 1 88 ? 2.284 -10.043 5.068 1.00 91.75 88 ILE A O 1
ATOM 689 N N . ASP A 1 89 ? 0.253 -10.982 5.254 1.00 93.00 89 ASP A N 1
ATOM 690 C CA . ASP A 1 89 ? 0.156 -11.477 3.886 1.00 93.00 89 ASP A CA 1
ATOM 691 C C . ASP A 1 89 ? -0.227 -10.327 2.927 1.00 93.00 89 ASP A C 1
ATOM 693 O O . ASP A 1 89 ? -1.335 -9.780 3.027 1.00 93.00 89 ASP A O 1
ATOM 697 N N . PRO A 1 90 ? 0.657 -9.936 1.990 1.00 89.88 90 PRO A N 1
ATOM 698 C CA . PRO A 1 90 ? 0.385 -8.837 1.071 1.00 89.88 90 PRO A CA 1
ATOM 699 C C . PRO A 1 90 ? -0.782 -9.130 0.117 1.00 89.88 90 PRO A C 1
ATOM 701 O O . PRO A 1 90 ? -1.491 -8.197 -0.266 1.00 89.88 90 PRO A O 1
ATOM 704 N N . ASP A 1 91 ? -1.040 -10.395 -0.229 1.00 91.06 91 ASP A N 1
ATOM 705 C CA . ASP A 1 91 ? -2.122 -10.762 -1.148 1.00 91.06 91 ASP A CA 1
ATOM 706 C C . ASP A 1 91 ? -3.491 -10.609 -0.473 1.00 91.06 91 ASP A C 1
ATOM 708 O O . ASP A 1 91 ? -4.458 -10.154 -1.088 1.00 91.06 91 ASP A O 1
ATOM 712 N N . LYS A 1 92 ? -3.562 -10.881 0.837 1.00 92.44 92 LYS A N 1
ATOM 713 C CA . LYS A 1 92 ? -4.747 -10.589 1.663 1.00 92.44 92 LYS A CA 1
ATOM 714 C C . LYS A 1 92 ? -5.008 -9.091 1.760 1.00 92.44 92 LYS A C 1
ATOM 716 O O . LYS A 1 92 ? -6.149 -8.658 1.618 1.00 92.44 92 LYS A O 1
ATOM 721 N N . VAL A 1 93 ? -3.958 -8.289 1.952 1.00 90.62 93 VAL A N 1
ATOM 722 C CA . VAL A 1 93 ? -4.066 -6.819 1.988 1.00 90.62 93 VAL A CA 1
ATOM 723 C C . VAL A 1 93 ? -4.544 -6.266 0.646 1.00 90.62 93 VAL A C 1
ATOM 725 O O . VAL A 1 93 ? -5.397 -5.378 0.620 1.00 90.62 93 VAL A O 1
ATOM 728 N N . MET A 1 94 ? -4.070 -6.822 -0.473 1.00 87.44 94 MET A N 1
ATOM 729 C CA . MET A 1 94 ? -4.495 -6.411 -1.814 1.00 87.44 94 MET A CA 1
ATOM 730 C C . MET A 1 94 ? -6.007 -6.582 -2.018 1.00 87.44 94 MET A C 1
ATOM 732 O O . MET A 1 94 ? -6.643 -5.743 -2.652 1.00 87.44 94 MET A O 1
ATOM 736 N N . ARG A 1 95 ? -6.614 -7.619 -1.427 1.00 89.25 95 ARG A N 1
ATOM 737 C CA . ARG A 1 95 ? -8.070 -7.859 -1.455 1.00 89.25 95 ARG A CA 1
ATOM 738 C C . ARG A 1 95 ? -8.892 -6.895 -0.601 1.00 89.25 95 ARG A C 1
ATOM 740 O O . ARG A 1 95 ? -10.108 -6.865 -0.737 1.00 89.25 95 ARG A O 1
ATOM 747 N N . LEU A 1 96 ? -8.260 -6.093 0.253 1.00 88.81 96 LEU A N 1
ATOM 748 C CA . LEU A 1 96 ? -8.925 -5.015 0.995 1.00 88.81 96 LEU A CA 1
ATOM 749 C C . LEU A 1 96 ? -8.894 -3.684 0.235 1.00 88.81 96 LEU A C 1
ATOM 751 O O . LEU A 1 96 ? -9.667 -2.773 0.531 1.00 88.81 96 LEU A O 1
ATOM 755 N N . ALA A 1 97 ? -7.990 -3.555 -0.737 1.00 82.81 97 ALA A N 1
ATOM 756 C CA . ALA A 1 97 ? -7.818 -2.334 -1.498 1.00 82.81 97 ALA A CA 1
ATOM 757 C C . ALA A 1 97 ? -8.843 -2.261 -2.638 1.00 82.81 97 ALA A C 1
ATOM 759 O O . ALA A 1 97 ? -8.791 -3.022 -3.608 1.00 82.81 97 ALA A O 1
ATOM 760 N N . ASN A 1 98 ? -9.753 -1.291 -2.546 1.00 78.31 98 ASN A N 1
ATOM 761 C CA . ASN A 1 98 ? -10.583 -0.880 -3.671 1.00 78.31 98 ASN A CA 1
ATOM 762 C C . ASN A 1 98 ? -9.793 0.129 -4.520 1.00 78.31 98 ASN A C 1
ATOM 764 O O . ASN A 1 98 ? -9.854 1.338 -4.289 1.00 78.31 98 ASN A O 1
ATOM 768 N N . LEU A 1 99 ? -8.955 -0.378 -5.428 1.00 67.62 99 LEU A N 1
ATOM 769 C CA . LEU A 1 99 ? -8.087 0.457 -6.256 1.00 67.62 99 LEU A CA 1
ATOM 770 C C . LEU A 1 99 ? -8.910 1.215 -7.307 1.00 67.62 99 LEU A C 1
ATOM 772 O O . LEU A 1 99 ? -9.685 0.633 -8.056 1.00 67.62 99 LEU A O 1
ATOM 776 N N . SER A 1 100 ? -8.690 2.525 -7.412 1.00 58.34 100 SER A N 1
ATOM 777 C CA . SER A 1 100 ? -9.490 3.432 -8.250 1.00 58.34 100 SER A CA 1
ATOM 778 C C . SER A 1 100 ? -9.377 3.175 -9.759 1.00 58.34 100 SER A C 1
ATOM 780 O O . SER A 1 100 ? -10.199 3.669 -10.524 1.00 58.34 100 SER A O 1
ATOM 782 N N . ILE A 1 101 ? -8.330 2.468 -10.197 1.00 64.75 101 ILE A N 1
ATOM 783 C CA . ILE A 1 101 ? -7.951 2.343 -11.615 1.00 64.75 101 ILE A CA 1
ATOM 784 C C . ILE A 1 101 ? -8.313 0.960 -12.177 1.00 64.75 101 ILE A C 1
ATOM 786 O O . ILE A 1 101 ? -8.568 0.823 -13.371 1.00 64.75 101 ILE A O 1
ATOM 790 N N . LEU A 1 102 ? -8.354 -0.064 -11.322 1.00 66.56 102 LEU A N 1
ATOM 791 C CA . LEU A 1 102 ? -8.670 -1.440 -11.688 1.00 66.56 102 LEU A CA 1
ATOM 792 C C . LEU A 1 102 ? -9.667 -1.980 -10.662 1.00 66.56 102 LEU A C 1
ATOM 794 O O . LEU A 1 102 ? -9.311 -2.048 -9.483 1.00 66.56 102 LEU A O 1
ATOM 798 N N . PRO A 1 103 ? -10.890 -2.361 -11.077 1.00 73.56 103 PRO A N 1
ATOM 799 C CA . PRO A 1 103 ? -11.835 -2.974 -10.159 1.00 73.56 103 PRO A CA 1
ATOM 800 C C . PRO A 1 103 ? -11.192 -4.227 -9.573 1.00 73.56 103 PRO A C 1
ATOM 802 O O . PRO A 1 103 ? -10.636 -5.042 -10.309 1.00 73.56 103 PRO A O 1
ATOM 805 N N . ASN A 1 104 ? -11.246 -4.361 -8.251 1.00 83.56 104 ASN A N 1
ATOM 806 C CA . ASN A 1 104 ? -10.744 -5.537 -7.564 1.00 83.56 104 ASN A CA 1
ATOM 807 C C . ASN A 1 104 ? -11.865 -6.591 -7.512 1.00 83.56 104 ASN A C 1
ATOM 809 O O . ASN A 1 104 ? -12.784 -6.443 -6.705 1.00 83.56 104 ASN A O 1
ATOM 813 N N . PRO A 1 105 ? -11.839 -7.638 -8.361 1.00 82.81 105 PRO A N 1
ATOM 814 C CA . PRO A 1 105 ? -12.909 -8.637 -8.398 1.00 82.81 105 PRO A CA 1
ATOM 815 C C . PRO A 1 105 ? -12.964 -9.493 -7.127 1.00 82.81 105 PRO A C 1
ATOM 817 O O . PRO A 1 105 ? -13.963 -10.158 -6.883 1.00 82.81 105 PRO A O 1
ATOM 820 N N . LEU A 1 106 ? -11.895 -9.478 -6.327 1.00 87.12 106 LEU A N 1
ATOM 821 C CA . LEU A 1 106 ? -11.751 -10.238 -5.087 1.00 87.12 106 LEU A CA 1
ATOM 822 C C . LEU A 1 106 ? -11.839 -9.321 -3.859 1.00 87.12 106 LEU A C 1
ATOM 824 O O . LEU A 1 106 ? -11.349 -9.680 -2.788 1.00 87.12 106 LEU A O 1
ATOM 828 N N . LEU A 1 107 ? -12.428 -8.129 -4.025 1.00 89.12 107 LEU A N 1
ATOM 829 C CA . LEU A 1 107 ? -12.597 -7.160 -2.952 1.00 89.12 107 LEU A CA 1
ATOM 830 C C . LEU A 1 107 ? -13.446 -7.754 -1.826 1.00 89.12 107 LEU A C 1
ATOM 832 O O . LEU A 1 107 ? -14.589 -8.161 -2.038 1.00 89.12 107 LEU A O 1
ATOM 836 N N . LEU A 1 108 ? -12.906 -7.737 -0.610 1.00 89.50 108 LEU A N 1
ATOM 837 C CA . LEU A 1 108 ? -13.651 -8.112 0.581 1.00 89.50 108 LEU A CA 1
ATOM 838 C C . LEU A 1 108 ? -14.342 -6.877 1.168 1.00 89.50 108 LEU A C 1
ATOM 840 O O . LEU A 1 108 ? -13.695 -5.924 1.604 1.00 89.50 108 LEU A O 1
ATOM 844 N N . ASN A 1 109 ? -15.673 -6.896 1.179 1.00 89.75 109 ASN A N 1
ATOM 845 C CA . ASN A 1 109 ? -16.472 -5.784 1.687 1.00 89.75 109 ASN A CA 1
ATOM 846 C C . ASN A 1 109 ? -16.358 -5.645 3.208 1.00 89.75 109 ASN A C 1
ATOM 848 O O . ASN A 1 109 ? -16.338 -6.637 3.936 1.00 89.75 109 ASN A O 1
ATOM 852 N N . TYR A 1 110 ? -16.384 -4.399 3.690 1.00 90.25 110 TYR A N 1
ATOM 853 C CA . TYR A 1 110 ? -16.317 -4.089 5.120 1.00 90.25 110 TYR A CA 1
ATOM 854 C C . TYR A 1 110 ? -17.401 -4.802 5.938 1.00 90.25 110 TYR A C 1
ATOM 856 O O . TYR A 1 110 ? -17.083 -5.371 6.976 1.00 90.25 110 TYR A O 1
ATOM 864 N N . SER A 1 111 ? -18.649 -4.840 5.455 1.00 91.31 111 SER A N 1
ATOM 865 C CA . SER A 1 111 ? -19.746 -5.542 6.139 1.00 91.31 111 SER A CA 1
ATOM 866 C C . SER A 1 111 ? -19.399 -7.003 6.420 1.00 91.31 111 SER A C 1
ATOM 868 O O . SER A 1 111 ? -19.514 -7.456 7.553 1.00 91.31 111 SER A O 1
ATOM 870 N N . ARG A 1 112 ? -18.849 -7.705 5.421 1.00 92.19 112 ARG A N 1
ATOM 871 C CA . ARG A 1 112 ? -18.434 -9.101 5.572 1.00 92.19 112 ARG A CA 1
ATOM 872 C C . ARG A 1 112 ? -17.318 -9.260 6.602 1.00 92.19 112 ARG A C 1
ATOM 874 O O . ARG A 1 112 ? -17.330 -10.222 7.358 1.00 92.19 112 ARG A O 1
ATOM 881 N N . ILE A 1 113 ? -16.361 -8.335 6.643 1.00 93.31 113 ILE A N 1
ATOM 882 C CA . ILE A 1 113 ? -15.252 -8.374 7.608 1.00 93.31 113 ILE A CA 1
ATOM 883 C C . ILE A 1 113 ? -15.773 -8.213 9.037 1.00 93.31 113 ILE A C 1
ATOM 885 O O . ILE A 1 113 ? -15.349 -8.940 9.929 1.00 93.31 113 ILE A O 1
ATOM 889 N N . VAL A 1 114 ? -16.702 -7.283 9.250 1.00 93.62 114 VAL A N 1
ATOM 890 C CA . VAL A 1 114 ? -17.320 -7.039 10.558 1.00 93.62 114 VAL A CA 1
ATOM 891 C C . VAL A 1 114 ? -18.109 -8.268 11.028 1.00 93.62 114 VAL A C 1
ATOM 893 O O . VAL A 1 114 ? -17.976 -8.653 12.191 1.00 93.62 114 VAL A O 1
ATOM 896 N N . ASP A 1 115 ? -18.841 -8.930 10.126 1.00 93.38 115 ASP A N 1
ATOM 897 C CA . ASP A 1 115 ? -19.541 -10.186 10.429 1.00 93.38 115 ASP A CA 1
ATOM 898 C C . ASP A 1 115 ? -18.560 -11.303 10.814 1.00 93.38 115 ASP A C 1
ATOM 900 O O . ASP A 1 115 ? -18.768 -12.014 11.795 1.00 93.38 115 ASP A O 1
ATOM 904 N N . LEU A 1 116 ? -17.460 -11.446 10.064 1.00 93.75 116 LEU A N 1
ATOM 905 C CA . LEU A 1 116 ? -16.417 -12.445 10.328 1.00 93.75 116 LEU A CA 1
ATOM 906 C C . LEU A 1 116 ? -15.670 -12.194 11.643 1.00 93.75 116 LEU A C 1
ATOM 908 O O . LEU A 1 116 ? -15.191 -13.137 12.268 1.00 93.75 116 LEU A O 1
ATOM 912 N N . LEU A 1 117 ? -15.566 -10.933 12.061 1.00 93.50 117 LEU A N 1
ATOM 913 C CA . LEU A 1 117 ? -14.977 -10.535 13.338 1.00 93.50 117 LEU A CA 1
ATOM 914 C C . LEU A 1 117 ? -15.972 -10.612 14.508 1.00 93.50 117 LEU A C 1
ATOM 916 O O . LEU A 1 117 ? -15.556 -10.452 15.654 1.00 93.50 117 LEU A O 1
ATOM 920 N N . GLY A 1 118 ? -17.257 -10.871 14.241 1.00 92.88 118 GLY A N 1
ATOM 921 C CA . GLY A 1 118 ? -18.292 -11.025 15.264 1.00 92.88 118 GLY A CA 1
ATOM 922 C C . GLY A 1 118 ? -18.625 -9.733 16.011 1.00 92.88 118 GLY A C 1
ATOM 923 O O . GLY A 1 118 ? -18.962 -9.786 17.189 1.00 92.88 118 GLY A O 1
ATOM 924 N N . ILE A 1 119 ? -18.488 -8.579 15.352 1.00 92.94 119 ILE A N 1
ATOM 925 C CA . ILE A 1 119 ? -18.693 -7.254 15.964 1.00 92.94 119 ILE A CA 1
ATOM 926 C C . ILE A 1 119 ? -19.832 -6.445 15.330 1.00 92.94 119 ILE A C 1
ATOM 928 O O . ILE A 1 119 ? -20.013 -5.286 15.685 1.00 92.94 119 ILE A O 1
ATOM 932 N N . SER A 1 120 ? -20.604 -7.032 14.414 1.00 89.81 120 SER A N 1
ATOM 933 C CA . SER A 1 120 ? -21.611 -6.338 13.594 1.00 89.81 120 SER A CA 1
ATOM 934 C C . SER A 1 120 ? -22.721 -5.637 14.364 1.00 89.81 120 SER A C 1
ATOM 936 O O . SER A 1 120 ? -23.225 -4.624 13.879 1.00 89.81 120 SER A O 1
ATOM 938 N N . ASP A 1 121 ? -23.056 -6.122 15.555 1.00 87.75 121 ASP A N 1
ATOM 939 C CA . ASP A 1 121 ? -24.144 -5.564 16.356 1.00 87.75 121 ASP A CA 1
ATOM 940 C C . ASP A 1 121 ? -23.694 -4.393 17.248 1.00 87.75 121 ASP A C 1
ATOM 942 O O . ASP A 1 121 ? -24.453 -3.445 17.458 1.00 87.75 121 ASP A O 1
ATOM 946 N N . ASP A 1 122 ? -22.448 -4.424 17.734 1.00 85.50 122 ASP A N 1
ATOM 947 C CA . ASP A 1 122 ? -22.005 -3.575 18.850 1.00 85.50 122 ASP A CA 1
ATOM 948 C C . ASP A 1 122 ? -20.882 -2.590 18.488 1.00 85.50 122 ASP A C 1
ATOM 950 O O . ASP A 1 122 ? -20.770 -1.522 19.101 1.00 85.50 122 ASP A O 1
ATOM 954 N N . TYR A 1 123 ? -20.030 -2.922 17.509 1.00 88.00 123 TYR A N 1
ATOM 955 C CA . TYR A 1 123 ? -18.816 -2.156 17.224 1.00 88.00 123 TYR A CA 1
ATOM 956 C C . TYR A 1 123 ? -18.520 -2.013 15.727 1.00 88.00 123 TYR A C 1
ATOM 958 O O . TYR A 1 123 ? -18.946 -2.775 14.868 1.00 88.00 123 TYR A O 1
ATOM 966 N N . GLY A 1 124 ? -17.709 -1.008 15.410 1.00 87.88 124 GLY A N 1
ATOM 967 C CA . GLY A 1 124 ? -17.122 -0.832 14.090 1.00 87.88 124 GLY A CA 1
ATOM 968 C C . GLY A 1 124 ? -15.657 -0.452 14.215 1.00 87.88 124 GLY A C 1
ATOM 969 O O . GLY A 1 124 ? -15.204 -0.018 15.275 1.00 87.88 124 GLY A O 1
ATOM 970 N N . PHE A 1 125 ? -14.908 -0.593 13.127 1.00 88.69 125 PHE A N 1
ATOM 971 C CA . PHE A 1 125 ? -13.503 -0.210 13.109 1.00 88.69 125 PHE A CA 1
ATOM 972 C C . PHE A 1 125 ? -13.098 0.386 11.765 1.00 88.69 125 PHE A C 1
ATOM 974 O O . PHE A 1 125 ? -13.746 0.200 10.737 1.00 88.69 125 PHE A O 1
ATOM 981 N N . ARG A 1 126 ? -11.985 1.116 11.782 1.00 87.81 126 ARG A N 1
ATOM 982 C CA . ARG A 1 126 ? -11.305 1.592 10.581 1.00 87.81 126 ARG A CA 1
ATOM 983 C C . ARG A 1 126 ? -9.879 1.073 10.618 1.00 87.81 126 ARG A C 1
ATOM 985 O O . ARG A 1 126 ? -9.114 1.457 11.496 1.00 87.81 126 ARG A O 1
ATOM 992 N N . LEU A 1 127 ? -9.531 0.233 9.651 1.00 85.25 127 LEU A N 1
ATOM 993 C CA . LEU A 1 127 ? -8.154 -0.179 9.422 1.00 85.25 127 LEU A CA 1
ATOM 994 C C . LEU A 1 127 ? -7.519 0.766 8.405 1.00 85.25 127 LEU A C 1
ATOM 996 O O . LEU A 1 127 ? -7.965 0.848 7.263 1.00 85.25 127 LEU A O 1
ATOM 1000 N N . GLU A 1 128 ? -6.482 1.481 8.827 1.00 85.69 128 GLU A N 1
ATOM 1001 C CA . GLU A 1 128 ? -5.696 2.344 7.953 1.00 85.69 128 GLU A CA 1
ATOM 1002 C C . GLU A 1 128 ? -4.275 1.789 7.852 1.00 85.69 128 GLU A C 1
ATOM 1004 O O . GLU A 1 128 ? -3.499 1.837 8.803 1.00 85.69 128 GLU A O 1
ATOM 1009 N N . MET A 1 129 ? -3.940 1.242 6.685 1.00 79.75 129 MET A N 1
ATOM 1010 C CA . MET A 1 129 ? -2.588 0.792 6.367 1.00 79.75 129 MET A CA 1
ATOM 1011 C C . MET A 1 129 ? -1.896 1.875 5.563 1.00 79.75 129 MET A C 1
ATOM 1013 O O . MET A 1 129 ? -2.382 2.275 4.503 1.00 79.75 129 MET A O 1
ATOM 1017 N N . LYS A 1 130 ? -0.761 2.358 6.065 1.00 81.94 130 LYS A N 1
ATOM 1018 C CA . LYS A 1 130 ? 0.028 3.360 5.358 1.00 81.94 130 LYS A CA 1
ATOM 1019 C C . LYS A 1 130 ? 1.427 2.816 5.078 1.00 81.94 130 LYS A C 1
ATOM 1021 O O . LYS A 1 130 ? 1.995 2.142 5.937 1.00 81.94 130 LYS A O 1
ATOM 1026 N N . PRO A 1 131 ? 1.989 3.087 3.892 1.00 81.88 131 PRO A N 1
ATOM 1027 C CA . PRO A 1 131 ? 3.307 2.587 3.548 1.00 81.88 131 PRO A CA 1
ATOM 1028 C C . PRO A 1 131 ? 4.372 3.243 4.433 1.00 81.88 131 PRO A C 1
ATOM 1030 O O . PRO A 1 131 ? 4.356 4.455 4.655 1.00 81.88 131 PRO A O 1
ATOM 1033 N N . MET A 1 132 ? 5.320 2.439 4.917 1.00 85.50 132 MET A N 1
ATOM 1034 C CA . MET A 1 132 ? 6.455 2.928 5.709 1.00 85.50 132 MET A CA 1
ATOM 1035 C C . MET A 1 132 ? 7.389 3.817 4.871 1.00 85.50 132 MET A C 1
ATOM 1037 O O . MET A 1 132 ? 7.977 4.768 5.390 1.00 85.50 132 MET A O 1
ATOM 1041 N N . ILE A 1 133 ? 7.486 3.517 3.572 1.00 91.06 133 ILE A N 1
ATOM 1042 C CA . ILE A 1 133 ? 8.301 4.228 2.589 1.00 91.06 133 ILE A CA 1
ATOM 1043 C C . ILE A 1 133 ? 7.420 4.601 1.396 1.00 91.06 133 ILE A C 1
ATOM 1045 O O . ILE A 1 133 ? 6.675 3.769 0.888 1.00 91.06 133 ILE A O 1
ATOM 1049 N N . THR A 1 134 ? 7.511 5.848 0.945 1.00 91.75 134 THR A N 1
ATOM 1050 C CA . THR A 1 134 ? 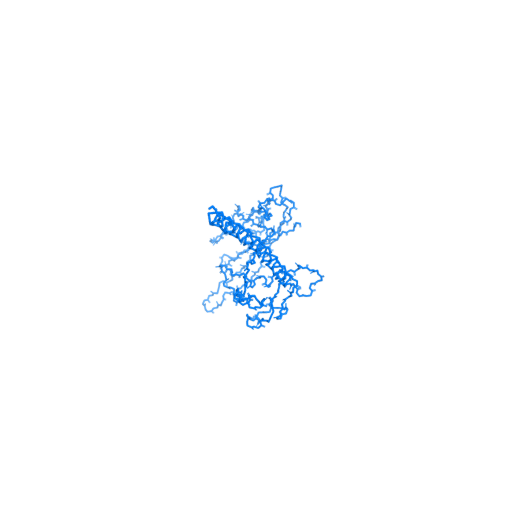6.808 6.362 -0.235 1.00 91.75 134 THR A CA 1
ATOM 1051 C C . THR A 1 134 ? 7.808 6.865 -1.267 1.00 91.75 134 THR A C 1
ATOM 1053 O O . THR A 1 134 ? 8.771 7.550 -0.923 1.00 91.75 134 THR A O 1
ATOM 1056 N N . HIS A 1 135 ? 7.542 6.581 -2.539 1.00 93.69 135 HIS A N 1
ATOM 1057 C CA . HIS A 1 135 ? 8.351 7.037 -3.666 1.00 93.69 135 HIS A CA 1
ATOM 1058 C C . HIS A 1 135 ? 7.621 8.140 -4.418 1.00 93.69 135 HIS A C 1
ATOM 1060 O O . HIS A 1 135 ? 6.473 7.974 -4.826 1.00 93.69 135 HIS A O 1
ATOM 1066 N N . VAL A 1 136 ? 8.304 9.256 -4.641 1.00 94.19 136 VAL A N 1
ATOM 1067 C CA . VAL A 1 136 ? 7.860 10.302 -5.562 1.00 94.19 136 VAL A CA 1
ATOM 1068 C C . VAL A 1 136 ? 8.776 10.257 -6.771 1.00 94.19 136 VAL A C 1
ATOM 1070 O O . VAL A 1 136 ? 9.989 10.404 -6.638 1.00 94.19 136 VAL A O 1
ATOM 1073 N N . VAL A 1 137 ? 8.193 10.026 -7.943 1.00 95.19 137 VAL A N 1
ATOM 1074 C CA . VAL A 1 137 ? 8.934 9.806 -9.187 1.00 95.19 137 VAL A CA 1
ATOM 1075 C C . VAL A 1 137 ? 8.658 10.949 -10.140 1.00 95.19 137 VAL A C 1
ATOM 1077 O O . VAL A 1 137 ? 7.502 11.247 -10.438 1.00 95.19 137 VAL A O 1
ATOM 1080 N N . GLN A 1 138 ? 9.721 11.558 -10.650 1.00 95.75 138 GLN A N 1
ATOM 1081 C CA . GLN A 1 138 ? 9.647 12.600 -11.659 1.00 95.75 138 GLN A CA 1
ATOM 1082 C C . GLN A 1 138 ? 10.541 12.231 -12.850 1.00 95.75 138 GLN A C 1
ATOM 1084 O O . GLN A 1 138 ? 11.756 12.106 -12.677 1.00 95.75 138 GLN A O 1
ATOM 1089 N N . PRO A 1 139 ? 9.985 12.069 -14.064 1.00 95.12 139 PRO A N 1
ATOM 1090 C CA . PRO A 1 139 ? 10.801 11.933 -15.263 1.00 95.12 139 PRO A CA 1
ATOM 1091 C C . PRO A 1 139 ? 11.508 13.266 -15.556 1.00 95.12 139 PRO A C 1
ATOM 1093 O O . PRO A 1 139 ? 10.876 14.324 -15.542 1.00 95.12 139 PRO A O 1
ATOM 1096 N N . LEU A 1 140 ? 12.817 13.209 -15.797 1.00 95.44 140 LEU A N 1
ATOM 1097 C CA . LEU A 1 140 ? 13.669 14.362 -16.102 1.00 95.44 140 LEU A CA 1
ATOM 1098 C C . LEU A 1 140 ? 13.960 14.478 -17.598 1.00 95.44 140 LEU A C 1
ATOM 1100 O O . LEU A 1 140 ? 13.895 15.571 -18.153 1.00 95.44 140 LEU A O 1
ATOM 1104 N N . GLU A 1 141 ? 14.262 13.355 -18.244 1.00 94.19 141 GLU A N 1
ATOM 1105 C CA . GLU A 1 141 ? 14.649 13.304 -19.654 1.00 94.19 141 GLU A CA 1
ATOM 1106 C C . GLU A 1 141 ? 13.795 12.288 -20.408 1.00 94.19 141 GLU A C 1
ATOM 1108 O O . GLU A 1 141 ? 13.341 11.290 -19.839 1.00 94.19 141 GLU A O 1
ATOM 1113 N N . TRP A 1 142 ? 13.566 12.571 -21.690 1.00 93.19 142 TRP A N 1
ATOM 1114 C CA . TRP A 1 142 ? 12.729 11.776 -22.577 1.00 93.19 142 TRP A CA 1
ATOM 1115 C C . TRP A 1 142 ? 13.446 11.541 -23.900 1.00 93.19 142 TRP A C 1
ATOM 1117 O O . TRP A 1 142 ? 13.997 12.466 -24.492 1.00 93.19 142 TRP A O 1
ATOM 1127 N N . TYR A 1 143 ? 13.358 10.316 -24.401 1.00 90.25 143 TYR A N 1
ATOM 1128 C CA . TYR A 1 143 ? 13.864 9.916 -25.702 1.00 90.25 143 TYR A CA 1
ATOM 1129 C C . TYR A 1 143 ? 12.710 9.545 -26.631 1.00 90.25 143 TYR A C 1
ATOM 1131 O O . TYR A 1 143 ? 11.815 8.791 -26.254 1.00 90.25 143 TYR A O 1
ATOM 1139 N N . THR A 1 144 ? 12.728 10.059 -27.860 1.00 87.12 144 THR A N 1
ATOM 1140 C CA . THR A 1 144 ? 11.742 9.704 -28.890 1.00 87.12 144 THR A CA 1
ATOM 1141 C C . THR A 1 144 ? 12.465 9.011 -30.040 1.00 87.12 144 THR A C 1
ATOM 1143 O O . THR A 1 144 ? 13.240 9.676 -30.728 1.00 87.12 144 THR A O 1
ATOM 1146 N N . PRO A 1 145 ? 12.229 7.706 -30.268 1.00 82.94 145 PRO A N 1
ATOM 1147 C CA . PRO A 1 145 ? 12.872 6.985 -31.356 1.00 82.94 145 PRO A CA 1
ATOM 1148 C C . PRO A 1 145 ? 12.507 7.596 -32.720 1.00 82.94 145 PRO A C 1
ATOM 1150 O O . PRO A 1 145 ? 11.335 7.938 -32.935 1.00 82.94 145 PRO A O 1
ATOM 1153 N N . PRO A 1 146 ? 13.456 7.701 -33.666 1.00 77.44 146 PRO A N 1
ATOM 1154 C CA . PRO A 1 146 ? 13.184 8.202 -35.009 1.00 77.44 146 PRO A CA 1
ATOM 1155 C C . PRO A 1 146 ? 12.065 7.408 -35.697 1.00 77.44 146 PRO A C 1
ATOM 1157 O O . PRO A 1 146 ? 12.121 6.187 -35.804 1.00 77.44 146 PRO A O 1
ATOM 1160 N N . GLY A 1 147 ? 11.031 8.102 -36.178 1.00 73.88 147 GLY A N 1
ATOM 1161 C CA . GLY A 1 147 ? 9.897 7.474 -36.868 1.00 73.88 147 GLY A CA 1
ATOM 1162 C C . GLY A 1 147 ? 8.793 6.921 -35.956 1.00 73.88 147 GLY A C 1
ATOM 1163 O O . GLY A 1 147 ? 7.757 6.504 -36.473 1.00 73.88 147 GLY A O 1
ATOM 1164 N N . ASN A 1 148 ? 8.954 6.987 -34.630 1.00 72.25 148 ASN A N 1
ATOM 1165 C CA . ASN A 1 148 ? 7.898 6.677 -33.666 1.00 72.25 148 ASN A CA 1
ATOM 1166 C C . ASN A 1 148 ? 7.232 7.953 -33.136 1.00 72.25 148 ASN A C 1
ATOM 1168 O O . ASN A 1 148 ? 7.817 9.032 -33.116 1.00 72.25 148 ASN A O 1
ATOM 1172 N N . ARG A 1 149 ? 5.983 7.822 -32.675 1.00 70.69 149 ARG A N 1
ATOM 1173 C CA . ARG A 1 149 ? 5.228 8.916 -32.030 1.00 70.69 149 ARG A CA 1
ATOM 1174 C C . ARG A 1 149 ? 5.281 8.878 -30.500 1.00 70.69 149 ARG A C 1
ATOM 1176 O O . ARG A 1 149 ? 4.708 9.750 -29.857 1.00 70.69 149 ARG A O 1
ATOM 1183 N N . THR A 1 150 ? 5.917 7.861 -29.924 1.00 79.56 150 THR A N 1
ATOM 1184 C CA . THR A 1 150 ? 5.931 7.611 -28.479 1.00 79.56 150 THR A CA 1
ATOM 1185 C C . THR A 1 150 ? 7.282 8.003 -27.902 1.00 79.56 150 THR A C 1
ATOM 1187 O O . THR A 1 150 ? 8.311 7.494 -28.343 1.00 79.56 150 THR A O 1
ATOM 1190 N N . SER A 1 151 ? 7.265 8.890 -26.911 1.00 87.56 151 SER A N 1
ATOM 1191 C CA . SER A 1 151 ? 8.441 9.267 -26.129 1.00 87.56 151 SER A CA 1
ATOM 1192 C C . SER A 1 151 ? 8.554 8.387 -24.886 1.00 87.56 151 SER A C 1
ATOM 1194 O O . SER A 1 151 ? 7.550 8.071 -24.247 1.00 87.56 151 SER A O 1
ATOM 1196 N N . PHE A 1 152 ? 9.778 8.022 -24.524 1.00 90.12 152 PHE A N 1
ATOM 1197 C CA . PHE A 1 152 ? 10.101 7.166 -23.389 1.00 90.12 152 PHE A CA 1
ATOM 1198 C C . PHE A 1 152 ? 10.932 7.958 -22.385 1.00 90.12 152 PHE A C 1
ATOM 1200 O O . PHE A 1 152 ? 11.946 8.534 -22.778 1.00 90.12 152 PHE A O 1
ATOM 1207 N N . PRO A 1 153 ? 10.544 8.007 -21.105 1.00 93.44 153 PRO A N 1
ATOM 1208 C CA . PRO A 1 153 ? 11.358 8.659 -20.095 1.00 93.44 153 PRO A CA 1
ATOM 1209 C C . PRO A 1 153 ? 12.616 7.823 -19.830 1.00 93.44 153 PRO A C 1
ATOM 1211 O O . PRO A 1 153 ? 12.511 6.630 -19.547 1.00 93.44 153 PRO A O 1
ATOM 1214 N N . THR A 1 154 ? 13.793 8.439 -19.940 1.00 93.50 154 THR A N 1
ATOM 1215 C CA . THR A 1 154 ? 15.097 7.767 -19.790 1.00 93.50 154 THR A CA 1
ATOM 1216 C C . THR A 1 154 ? 15.770 8.067 -18.463 1.00 93.50 154 THR A C 1
ATOM 1218 O O . THR A 1 154 ? 16.581 7.274 -18.005 1.00 93.50 154 THR A O 1
ATOM 1221 N N . LYS A 1 155 ? 15.415 9.172 -17.808 1.00 95.19 155 LYS A N 1
ATOM 1222 C CA . LYS A 1 155 ? 16.027 9.585 -16.546 1.00 95.19 155 LYS A CA 1
ATOM 1223 C C . LYS A 1 155 ? 14.963 9.940 -15.533 1.00 95.19 155 LYS A C 1
ATOM 1225 O O . LYS A 1 155 ? 14.047 10.704 -15.840 1.00 95.19 155 LYS A O 1
ATOM 1230 N N . PHE A 1 156 ? 15.093 9.415 -14.322 1.00 96.38 156 PHE A N 1
ATOM 1231 C CA . PHE A 1 156 ? 14.104 9.592 -13.266 1.00 96.38 156 PHE A CA 1
ATOM 1232 C C . PHE A 1 156 ? 14.757 10.172 -12.024 1.00 96.38 156 PHE A C 1
ATOM 1234 O O . PHE A 1 156 ? 15.692 9.592 -11.475 1.00 96.38 156 PHE A O 1
ATOM 1241 N N . LYS A 1 157 ? 14.214 11.289 -11.543 1.00 96.69 157 LYS A N 1
ATOM 1242 C CA . LYS A 1 157 ? 14.442 11.745 -10.179 1.00 96.69 157 LYS A CA 1
ATOM 1243 C C . LYS A 1 157 ? 13.485 10.991 -9.269 1.00 96.69 157 LYS A C 1
ATOM 1245 O O . LYS A 1 157 ? 12.269 11.059 -9.452 1.00 96.69 157 LYS A O 1
ATOM 1250 N N . ILE A 1 158 ? 14.033 10.281 -8.295 1.00 96.81 158 ILE A N 1
ATOM 1251 C CA . ILE A 1 158 ? 13.261 9.537 -7.307 1.00 96.81 158 ILE A CA 1
ATOM 1252 C C . ILE A 1 158 ? 13.543 10.151 -5.947 1.00 96.81 158 ILE A C 1
ATOM 1254 O O . ILE A 1 158 ? 14.694 10.291 -5.543 1.00 96.81 158 ILE A O 1
ATOM 1258 N N . ARG A 1 159 ? 12.480 10.509 -5.233 1.00 96.19 159 ARG A N 1
ATOM 1259 C CA . ARG A 1 159 ? 12.556 10.929 -3.839 1.00 96.19 159 ARG A CA 1
ATOM 1260 C C . ARG A 1 159 ? 11.904 9.878 -2.959 1.00 96.19 159 ARG A C 1
ATOM 1262 O O . ARG A 1 159 ? 10.731 9.553 -3.140 1.00 96.19 159 ARG A O 1
ATOM 1269 N N . VAL A 1 160 ? 12.678 9.360 -2.018 1.00 96.19 160 VAL A N 1
ATOM 1270 C CA . VAL A 1 160 ? 12.267 8.344 -1.056 1.00 96.19 160 VAL A CA 1
ATOM 1271 C C . VAL A 1 160 ? 11.946 9.033 0.259 1.00 96.19 160 VAL A C 1
ATOM 1273 O O . VAL A 1 160 ? 12.787 9.710 0.851 1.00 96.19 160 VAL A O 1
ATOM 1276 N N . LEU A 1 161 ? 10.707 8.874 0.703 1.00 94.56 161 LEU A N 1
ATOM 1277 C CA . LEU A 1 161 ? 10.178 9.506 1.899 1.00 94.56 161 LEU A CA 1
ATOM 1278 C C . LEU A 1 161 ? 9.797 8.445 2.920 1.00 94.56 161 LEU A C 1
ATOM 1280 O O . LEU A 1 161 ? 9.200 7.431 2.564 1.00 94.56 161 LEU A O 1
ATOM 1284 N N . ASN A 1 162 ? 10.081 8.699 4.191 1.00 91.81 162 ASN A N 1
ATOM 1285 C CA . ASN A 1 162 ? 9.488 7.923 5.270 1.00 91.81 162 ASN A CA 1
ATOM 1286 C C . ASN A 1 162 ? 8.016 8.318 5.491 1.00 91.81 162 ASN A C 1
ATOM 1288 O O . ASN A 1 162 ? 7.494 9.273 4.907 1.00 91.81 162 ASN A O 1
ATOM 1292 N N . TRP A 1 163 ? 7.372 7.617 6.418 1.00 88.00 163 TRP A N 1
ATOM 1293 C CA . TRP A 1 163 ? 6.033 7.922 6.920 1.00 88.00 163 TRP A CA 1
ATOM 1294 C C . TRP A 1 163 ? 5.792 9.404 7.287 1.00 88.00 163 TRP A C 1
ATOM 1296 O O . TRP A 1 163 ? 4.718 9.947 7.025 1.00 88.00 163 TRP A O 1
ATOM 1306 N N . TYR A 1 164 ? 6.795 10.081 7.850 1.00 90.50 164 TYR A N 1
ATOM 1307 C CA . TYR A 1 164 ? 6.724 11.489 8.255 1.00 90.50 164 TYR A CA 1
ATOM 1308 C C . TYR A 1 164 ? 6.985 12.478 7.104 1.00 90.50 164 TYR A C 1
ATOM 1310 O O . TYR A 1 164 ? 7.068 13.681 7.345 1.00 90.50 164 TYR A O 1
ATOM 1318 N N . LYS A 1 165 ? 7.095 11.999 5.856 1.00 91.25 165 LYS A N 1
ATOM 1319 C CA . LYS A 1 165 ? 7.444 12.787 4.657 1.00 91.25 165 LYS A CA 1
ATOM 1320 C C . LYS A 1 165 ? 8.851 13.396 4.707 1.00 91.25 165 LYS A C 1
ATOM 1322 O O . LYS A 1 165 ? 9.124 14.392 4.035 1.00 91.25 165 LYS A O 1
ATOM 1327 N N . ILE A 1 166 ? 9.748 12.795 5.482 1.00 92.50 166 ILE A N 1
ATOM 1328 C CA . ILE A 1 166 ? 11.160 13.171 5.567 1.00 92.50 166 ILE A CA 1
ATOM 1329 C C . ILE A 1 166 ? 11.951 12.284 4.604 1.00 92.50 166 ILE A C 1
ATOM 1331 O O . ILE A 1 166 ? 11.646 11.100 4.456 1.00 92.50 166 ILE A O 1
ATOM 1335 N N . GLY A 1 167 ? 12.951 12.864 3.941 1.00 94.12 167 GLY A N 1
ATOM 1336 C CA . GLY A 1 167 ? 13.853 12.134 3.057 1.00 94.12 167 GLY A CA 1
ATOM 1337 C C . GLY A 1 167 ? 14.591 11.014 3.781 1.00 94.12 167 GLY A C 1
ATOM 1338 O O . GLY A 1 167 ? 15.092 11.226 4.882 1.00 94.12 167 GLY A O 1
ATOM 1339 N N . LEU A 1 168 ? 14.648 9.832 3.169 1.00 94.62 168 LEU A N 1
ATOM 1340 C CA . LEU A 1 168 ? 15.418 8.696 3.675 1.00 94.62 168 LEU A CA 1
ATOM 1341 C C . LEU A 1 168 ? 16.812 8.695 3.039 1.00 94.62 168 LEU A C 1
ATOM 1343 O O . LEU A 1 168 ? 16.907 8.367 1.855 1.00 94.62 168 LEU A O 1
ATOM 1347 N N . PRO A 1 169 ? 17.877 9.054 3.777 1.00 94.81 169 PRO A N 1
ATOM 1348 C CA . PRO A 1 169 ? 19.229 9.059 3.239 1.00 94.81 169 PRO A CA 1
ATOM 1349 C C . PRO A 1 169 ? 19.820 7.655 3.160 1.00 94.81 169 PRO A C 1
ATOM 1351 O O . PRO A 1 169 ? 19.473 6.783 3.957 1.00 94.81 169 PRO A O 1
ATOM 1354 N N . ASN A 1 170 ? 20.756 7.464 2.227 1.00 95.19 170 ASN A N 1
ATOM 1355 C CA . ASN A 1 170 ? 21.500 6.218 2.039 1.00 95.19 170 ASN A CA 1
ATOM 1356 C C . ASN A 1 170 ? 20.615 4.974 1.799 1.00 95.19 170 ASN A C 1
ATOM 1358 O O . ASN A 1 170 ? 21.019 3.850 2.086 1.00 95.19 170 ASN A O 1
ATOM 1362 N N . ALA A 1 171 ? 19.405 5.167 1.275 1.00 94.56 171 ALA A N 1
ATOM 1363 C CA . ALA A 1 171 ? 18.536 4.090 0.828 1.00 94.56 171 ALA A CA 1
ATOM 1364 C C . ALA A 1 171 ? 18.948 3.670 -0.589 1.00 94.56 171 ALA A C 1
ATOM 1366 O O . ALA A 1 171 ? 19.128 4.517 -1.466 1.00 94.56 171 ALA A O 1
ATOM 1367 N N . ASN A 1 172 ? 19.083 2.368 -0.827 1.00 95.81 172 ASN A N 1
ATOM 1368 C CA . ASN A 1 172 ? 19.405 1.826 -2.141 1.00 95.81 172 ASN A CA 1
ATOM 1369 C C . ASN A 1 172 ? 18.134 1.710 -2.981 1.00 95.81 172 ASN A C 1
ATOM 1371 O O . ASN A 1 172 ? 17.275 0.867 -2.714 1.00 95.81 172 ASN A O 1
ATOM 1375 N N . VAL A 1 173 ? 18.006 2.560 -3.996 1.00 96.31 173 VAL A N 1
ATOM 1376 C CA . VAL A 1 173 ? 16.865 2.585 -4.909 1.00 96.31 173 VAL A CA 1
ATOM 1377 C C . VAL A 1 173 ? 17.252 1.889 -6.197 1.00 96.31 173 VAL A C 1
ATOM 1379 O O . VAL A 1 173 ? 18.130 2.348 -6.916 1.00 96.31 173 VAL A O 1
ATOM 1382 N N . THR A 1 174 ? 16.557 0.804 -6.515 1.00 96.38 174 THR A N 1
ATOM 1383 C CA . THR A 1 174 ? 16.673 0.095 -7.788 1.00 96.38 174 THR A CA 1
ATOM 1384 C C . THR A 1 174 ? 15.452 0.399 -8.647 1.00 96.38 174 THR A C 1
ATOM 1386 O O . THR A 1 174 ? 14.324 0.050 -8.289 1.00 96.38 174 THR A O 1
ATOM 1389 N N . GLY A 1 175 ? 15.667 1.051 -9.787 1.00 95.06 175 G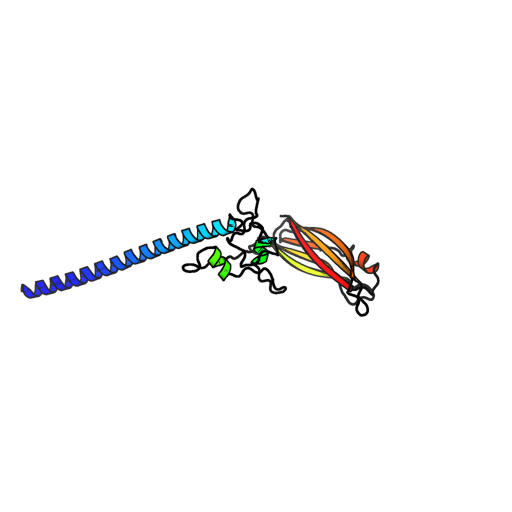LY A N 1
ATOM 1390 C CA . GLY A 1 175 ? 14.666 1.179 -10.836 1.00 95.06 175 GLY A CA 1
ATOM 1391 C C . GLY A 1 175 ? 14.765 -0.006 -11.787 1.00 95.06 175 GLY A C 1
ATOM 1392 O O . GLY A 1 175 ? 15.837 -0.305 -12.303 1.00 95.06 175 GLY A O 1
ATOM 1393 N N . ILE A 1 176 ? 13.647 -0.675 -12.039 1.00 95.00 176 ILE A N 1
ATOM 1394 C CA . ILE A 1 176 ? 13.529 -1.752 -13.017 1.00 95.00 176 ILE A CA 1
ATOM 1395 C C . ILE A 1 176 ? 12.633 -1.236 -14.138 1.00 95.00 176 ILE A C 1
ATOM 1397 O O . ILE A 1 176 ? 11.417 -1.107 -13.977 1.00 95.00 176 ILE A O 1
ATOM 1401 N N . TYR A 1 177 ? 13.243 -0.915 -15.271 1.00 94.00 177 TYR A N 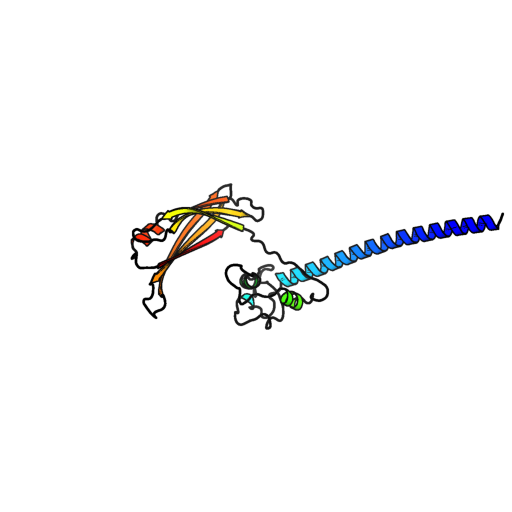1
ATOM 1402 C CA . TYR A 1 177 ? 12.557 -0.398 -16.443 1.00 94.00 177 TYR A CA 1
ATOM 1403 C C . TYR A 1 177 ? 12.246 -1.536 -17.406 1.00 94.00 177 TYR A C 1
ATOM 1405 O O . TYR A 1 177 ? 13.144 -2.212 -17.912 1.00 94.00 177 TYR A O 1
ATOM 1413 N N . VAL A 1 178 ? 10.962 -1.775 -17.651 1.00 92.31 178 VAL A N 1
ATOM 1414 C CA . VAL A 1 178 ? 10.512 -2.858 -18.521 1.00 92.31 178 VAL A CA 1
ATOM 1415 C C . VAL A 1 178 ? 9.864 -2.278 -19.758 1.00 92.31 178 VAL A C 1
ATOM 1417 O O . VAL A 1 178 ? 8.932 -1.484 -19.657 1.00 92.31 178 VAL A O 1
ATOM 1420 N N . ILE A 1 179 ? 10.329 -2.725 -20.920 1.00 89.31 179 ILE A N 1
ATOM 1421 C CA . ILE A 1 179 ? 9.757 -2.391 -22.220 1.00 89.31 179 ILE A CA 1
ATOM 1422 C C . ILE A 1 179 ? 9.192 -3.673 -22.826 1.00 89.31 179 ILE A C 1
ATOM 1424 O O . ILE A 1 179 ? 9.888 -4.680 -22.967 1.00 89.31 179 ILE A O 1
ATOM 1428 N N . VAL A 1 180 ? 7.911 -3.638 -23.173 1.00 88.00 180 VAL A N 1
ATOM 1429 C CA . VAL A 1 180 ? 7.190 -4.727 -23.825 1.00 88.00 180 VAL A CA 1
ATOM 1430 C C . VAL A 1 180 ? 6.906 -4.325 -25.259 1.00 88.00 180 VAL A C 1
ATOM 1432 O O . VAL A 1 180 ? 6.240 -3.322 -25.521 1.00 88.00 180 VAL A O 1
ATOM 1435 N N . LYS A 1 181 ? 7.400 -5.139 -26.186 1.00 83.62 181 LYS A N 1
ATOM 1436 C CA . LYS A 1 181 ? 7.173 -5.000 -27.617 1.00 83.62 181 LYS A CA 1
ATOM 1437 C C . LYS A 1 181 ? 5.933 -5.789 -28.016 1.00 83.62 181 LYS A C 1
ATOM 1439 O O . LYS A 1 181 ? 5.821 -6.989 -27.752 1.00 83.62 181 LYS A O 1
ATOM 1444 N N . ILE A 1 182 ? 5.010 -5.106 -28.676 1.00 83.25 182 ILE A N 1
ATOM 1445 C CA . ILE A 1 182 ? 3.742 -5.650 -29.142 1.00 83.25 182 ILE A CA 1
ATOM 1446 C C . ILE A 1 182 ? 3.703 -5.523 -30.655 1.00 83.25 182 ILE A C 1
ATOM 1448 O O . ILE A 1 182 ? 3.794 -4.424 -31.208 1.00 83.25 182 ILE A O 1
ATOM 1452 N N . LYS A 1 183 ? 3.515 -6.656 -31.326 1.00 79.12 183 LYS A N 1
ATOM 1453 C CA . LYS A 1 183 ? 3.229 -6.665 -32.752 1.00 79.12 183 LYS A CA 1
ATOM 1454 C C . LYS A 1 183 ? 1.731 -6.414 -32.938 1.00 79.12 183 LYS A C 1
ATOM 1456 O O . LYS A 1 183 ? 0.935 -7.254 -32.493 1.00 79.12 183 LYS A O 1
ATOM 1461 N N . PRO A 1 184 ? 1.326 -5.288 -33.555 1.00 71.00 184 PRO A N 1
ATOM 1462 C CA . PRO A 1 184 ? -0.081 -5.045 -33.824 1.00 71.00 184 PRO A CA 1
ATOM 1463 C C . PRO A 1 184 ? -0.603 -6.131 -34.770 1.00 71.00 184 PRO A C 1
ATOM 1465 O O . PRO A 1 184 ? 0.020 -6.452 -35.786 1.00 71.00 184 PRO A O 1
ATOM 1468 N N . GLY A 1 185 ? -1.725 -6.744 -34.405 1.00 68.44 185 GLY A N 1
ATOM 1469 C CA . GLY A 1 185 ? -2.428 -7.682 -35.267 1.00 68.44 185 GLY A CA 1
ATOM 1470 C C . GLY A 1 185 ? -3.097 -6.946 -36.429 1.00 68.44 185 GLY A C 1
ATOM 1471 O O . GLY A 1 185 ? -3.599 -5.837 -36.267 1.00 68.44 185 GLY A O 1
ATOM 1472 N N . ALA A 1 186 ? -3.112 -7.561 -37.612 1.00 64.62 186 ALA A N 1
ATOM 1473 C CA . ALA A 1 186 ? -3.925 -7.103 -38.736 1.00 64.62 186 ALA A CA 1
ATOM 1474 C C . ALA A 1 186 ? -5.190 -7.976 -38.838 1.00 64.62 186 ALA A C 1
ATOM 1476 O O . ALA A 1 186 ? -5.087 -9.204 -38.902 1.00 64.62 186 ALA A O 1
ATOM 1477 N N . GLY A 1 187 ? -6.375 -7.356 -38.861 1.00 68.06 187 GLY A N 1
ATOM 1478 C CA . GLY A 1 187 ? -7.668 -8.051 -38.967 1.00 68.06 187 GLY A CA 1
ATOM 1479 C C . GLY A 1 187 ? -8.105 -8.747 -37.668 1.00 68.06 187 GLY A C 1
ATOM 1480 O O . GLY A 1 187 ? -7.969 -8.183 -36.591 1.00 68.06 187 GLY A O 1
ATOM 1481 N N . ASN A 1 188 ? -8.613 -9.983 -37.765 1.00 58.53 188 ASN A N 1
ATOM 1482 C CA . ASN A 1 188 ? -9.087 -10.790 -36.622 1.00 58.53 188 ASN A CA 1
ATOM 1483 C C . ASN A 1 188 ? -7.964 -11.432 -35.779 1.00 58.53 188 ASN A C 1
ATOM 1485 O O . ASN A 1 188 ? -8.244 -12.245 -34.899 1.00 58.53 188 ASN A O 1
ATOM 1489 N N . ASN A 1 189 ? -6.693 -11.116 -36.044 1.00 67.25 189 ASN A N 1
ATOM 1490 C CA . ASN A 1 189 ? -5.587 -11.667 -35.269 1.00 67.25 189 ASN A CA 1
ATOM 1491 C C . ASN A 1 189 ? -5.330 -10.820 -34.014 1.00 67.25 189 ASN A C 1
ATOM 1493 O O . ASN A 1 189 ? -5.113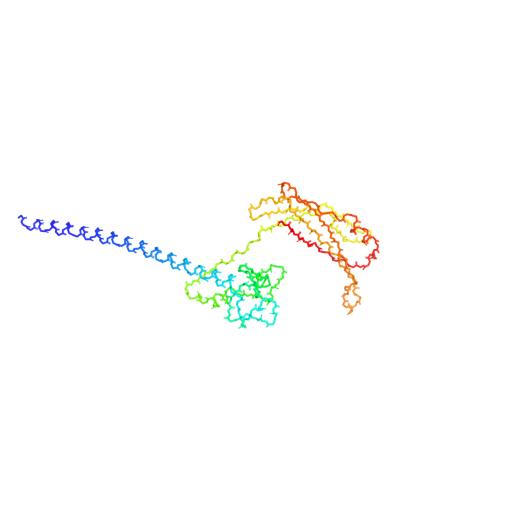 -9.615 -34.144 1.00 67.25 189 ASN A O 1
ATOM 1497 N N . PRO A 1 190 ? -5.297 -11.427 -32.813 1.00 68.75 190 PRO A N 1
ATOM 1498 C CA . PRO A 1 190 ? -5.008 -10.695 -31.590 1.00 68.75 190 PRO A CA 1
ATOM 1499 C C . PRO A 1 190 ? -3.573 -10.157 -31.603 1.00 68.75 190 PRO A C 1
ATOM 1501 O O . PRO A 1 190 ? -2.661 -10.788 -32.147 1.00 68.75 190 PRO A O 1
ATOM 1504 N N . ASN A 1 191 ? -3.374 -9.001 -30.966 1.00 72.19 191 ASN A N 1
ATOM 1505 C CA . ASN A 1 191 ? -2.049 -8.441 -30.711 1.00 72.19 191 ASN A CA 1
ATOM 1506 C C . ASN A 1 191 ? -1.199 -9.469 -29.960 1.00 72.19 191 ASN A C 1
ATOM 1508 O O . ASN A 1 191 ? -1.641 -10.034 -28.958 1.00 72.19 191 ASN A O 1
ATOM 1512 N N . LYS A 1 192 ? 0.024 -9.709 -30.435 1.00 72.44 192 LYS A N 1
ATOM 1513 C CA . LYS A 1 192 ? 0.946 -10.652 -29.795 1.00 72.44 192 LYS A CA 1
ATOM 1514 C C . LYS A 1 192 ? 2.085 -9.891 -29.138 1.00 72.44 192 LYS A C 1
ATOM 1516 O O . LYS A 1 192 ? 2.698 -9.022 -29.758 1.00 72.44 192 LYS A O 1
ATOM 1521 N N . ILE A 1 193 ? 2.361 -10.245 -27.886 1.00 75.44 193 ILE A N 1
ATOM 1522 C CA . ILE A 1 193 ? 3.588 -9.840 -27.203 1.00 75.44 193 ILE A CA 1
ATOM 1523 C C . ILE A 1 193 ? 4.731 -10.590 -27.882 1.00 75.44 193 ILE A C 1
ATOM 1525 O O . ILE A 1 193 ? 4.710 -11.818 -27.950 1.00 75.44 193 ILE A O 1
ATOM 1529 N N . GLU A 1 194 ? 5.683 -9.847 -28.433 1.00 75.19 194 GLU A N 1
ATOM 1530 C CA . GLU A 1 194 ? 6.804 -10.410 -29.187 1.00 75.19 194 GLU A CA 1
ATOM 1531 C C . GLU A 1 194 ? 8.038 -10.550 -28.300 1.00 75.19 194 GLU A C 1
ATOM 1533 O O . GLU A 1 194 ? 8.702 -11.581 -28.312 1.00 75.19 194 GLU A O 1
ATOM 1538 N N . GLU A 1 195 ? 8.321 -9.523 -27.497 1.00 77.75 195 GLU A N 1
ATOM 1539 C CA . GLU A 1 195 ? 9.521 -9.472 -26.672 1.00 77.75 195 GLU A CA 1
ATOM 1540 C C . GLU A 1 195 ? 9.288 -8.632 -25.410 1.00 77.75 195 GLU A C 1
ATOM 1542 O O . GLU A 1 195 ? 8.533 -7.655 -25.416 1.00 77.75 195 GLU A O 1
ATOM 1547 N N . LYS A 1 196 ? 9.967 -9.007 -24.323 1.00 83.88 196 LYS A N 1
ATOM 1548 C CA . LYS A 1 196 ? 10.065 -8.232 -23.086 1.00 83.88 196 LYS A CA 1
ATOM 1549 C C . LYS A 1 196 ? 11.538 -7.963 -22.806 1.00 83.88 196 LYS A C 1
ATOM 1551 O O . LYS A 1 196 ? 12.302 -8.907 -22.608 1.00 83.88 196 LYS A O 1
ATOM 1556 N N . LYS A 1 197 ? 11.914 -6.690 -22.713 1.00 87.62 197 LYS A N 1
ATOM 1557 C CA . LYS A 1 197 ? 13.247 -6.267 -22.284 1.00 87.62 197 LYS A CA 1
ATOM 1558 C C . LYS A 1 197 ? 13.174 -5.630 -20.903 1.00 87.62 197 LYS A C 1
ATOM 1560 O O . LYS A 1 197 ? 12.243 -4.885 -20.611 1.00 87.62 197 LYS A O 1
ATOM 1565 N N . ILE A 1 198 ? 14.132 -5.971 -20.047 1.00 91.69 198 ILE A N 1
ATOM 1566 C CA . ILE A 1 198 ? 14.219 -5.497 -18.665 1.00 91.69 198 ILE A CA 1
ATOM 1567 C C . ILE A 1 198 ? 15.592 -4.860 -18.483 1.00 91.69 198 ILE A C 1
ATOM 1569 O O . ILE A 1 198 ? 16.603 -5.488 -18.801 1.00 91.69 198 ILE A O 1
ATOM 1573 N N . PHE A 1 199 ? 15.605 -3.641 -17.962 1.00 92.75 199 PHE A N 1
ATOM 1574 C CA . PHE A 1 199 ? 16.793 -2.919 -17.528 1.00 92.75 199 PHE A CA 1
ATOM 1575 C C . PHE A 1 199 ? 16.671 -2.664 -16.033 1.00 92.75 199 PHE A C 1
ATOM 1577 O O . PHE A 1 199 ? 15.569 -2.422 -15.541 1.00 92.75 199 PHE A O 1
ATOM 1584 N N . ALA A 1 200 ? 17.778 -2.740 -15.308 1.00 93.94 200 ALA A N 1
ATOM 1585 C CA . ALA A 1 200 ? 17.800 -2.481 -13.881 1.00 93.94 200 ALA A CA 1
ATOM 1586 C C . ALA A 1 200 ? 19.006 -1.609 -13.565 1.00 93.94 200 ALA A C 1
ATOM 1588 O O . ALA A 1 200 ? 20.126 -1.985 -13.888 1.00 93.94 200 ALA A O 1
ATOM 1589 N N . GLU A 1 201 ? 18.748 -0.468 -12.943 1.00 94.62 201 GLU A N 1
ATOM 1590 C CA . GLU A 1 201 ? 19.767 0.486 -12.520 1.00 94.62 201 GLU A CA 1
ATOM 1591 C C . GLU A 1 201 ? 19.500 0.853 -11.065 1.00 94.62 201 GLU A C 1
ATOM 1593 O O . GLU A 1 201 ? 18.344 0.964 -10.643 1.00 94.62 201 GLU A O 1
ATOM 1598 N N . SER A 1 202 ? 20.561 1.013 -10.281 1.00 94.62 202 SER A N 1
ATOM 1599 C CA . SER A 1 202 ? 20.451 1.284 -8.849 1.00 94.62 202 SER A CA 1
ATOM 1600 C C . SER A 1 202 ? 21.325 2.445 -8.425 1.00 94.62 202 SER A C 1
ATOM 1602 O O . SER A 1 202 ? 22.459 2.563 -8.885 1.00 94.62 202 SER A O 1
ATOM 1604 N N . ASN A 1 203 ? 20.824 3.264 -7.508 1.00 96.12 203 ASN A N 1
ATOM 1605 C CA . ASN A 1 203 ? 21.577 4.368 -6.938 1.00 96.12 203 ASN A CA 1
ATOM 1606 C C . ASN A 1 203 ? 21.163 4.625 -5.481 1.00 96.12 203 ASN A C 1
ATOM 1608 O O . ASN A 1 203 ? 20.046 4.303 -5.068 1.00 96.12 203 ASN A O 1
ATOM 1612 N N . LEU A 1 204 ? 22.076 5.197 -4.695 1.00 96.69 204 LEU A N 1
ATOM 1613 C CA . LEU A 1 204 ? 21.830 5.561 -3.301 1.00 96.69 204 LEU A CA 1
ATOM 1614 C C . LEU A 1 204 ? 21.189 6.947 -3.214 1.00 96.69 204 LEU A C 1
ATOM 1616 O O . LEU A 1 204 ? 21.432 7.817 -4.055 1.00 96.69 204 LEU A O 1
ATOM 1620 N N . THR A 1 205 ? 20.364 7.158 -2.192 1.00 96.31 205 THR A N 1
ATOM 1621 C CA . THR A 1 205 ? 19.787 8.472 -1.896 1.00 96.31 205 THR A CA 1
ATOM 1622 C C . THR A 1 205 ? 20.736 9.376 -1.118 1.00 96.31 205 THR A C 1
ATOM 1624 O O . THR A 1 205 ? 21.493 8.933 -0.251 1.00 96.31 205 THR A O 1
ATOM 1627 N N . ASP A 1 206 ? 20.660 10.672 -1.411 1.00 95.38 206 ASP A N 1
ATOM 1628 C CA . ASP A 1 206 ? 21.387 11.728 -0.712 1.00 95.38 206 ASP A CA 1
ATOM 1629 C C . ASP A 1 206 ? 20.795 12.046 0.678 1.00 95.38 206 ASP A C 1
ATOM 1631 O O . ASP A 1 206 ? 19.828 11.433 1.132 1.00 95.38 206 ASP A O 1
ATOM 1635 N N . ALA A 1 207 ? 21.356 13.046 1.368 1.00 92.75 207 ALA A N 1
ATOM 1636 C CA . ALA A 1 207 ? 20.885 13.497 2.682 1.00 92.75 207 ALA A CA 1
ATOM 1637 C C . ALA A 1 207 ? 19.409 13.958 2.708 1.00 92.75 207 ALA A C 1
ATOM 1639 O O . ALA A 1 207 ? 18.795 13.986 3.774 1.00 92.75 207 ALA A O 1
ATOM 1640 N N . LEU A 1 208 ? 18.839 14.326 1.557 1.00 93.88 208 LEU A N 1
ATOM 1641 C CA . LEU A 1 208 ? 17.451 14.765 1.399 1.00 93.88 208 LEU A CA 1
ATOM 1642 C C . LEU A 1 208 ? 16.524 13.632 0.926 1.00 93.88 208 LEU A C 1
ATOM 1644 O O . LEU A 1 208 ? 15.323 13.859 0.735 1.00 93.88 208 LEU A O 1
ATOM 1648 N N . GLY A 1 209 ? 17.054 12.415 0.778 1.00 94.44 209 GLY A N 1
ATOM 1649 C CA . GLY A 1 209 ? 16.333 11.245 0.294 1.00 94.44 209 GLY A CA 1
ATOM 1650 C C . GLY A 1 209 ? 16.098 11.250 -1.213 1.00 94.44 209 GLY A C 1
ATOM 1651 O O . GLY A 1 209 ? 15.176 10.585 -1.682 1.00 94.44 209 GLY A O 1
ATOM 1652 N N . GLU A 1 210 ? 16.872 12.016 -1.978 1.00 96.75 210 GLU A N 1
ATOM 1653 C CA . GLU A 1 210 ? 16.750 12.119 -3.429 1.00 96.75 210 GLU A CA 1
ATOM 1654 C C . GLU A 1 210 ? 17.834 11.299 -4.131 1.00 96.75 210 GLU A C 1
ATOM 1656 O O . GLU A 1 210 ? 18.963 11.178 -3.664 1.00 96.75 210 GLU A O 1
ATOM 1661 N N . THR A 1 211 ? 17.488 10.715 -5.273 1.00 97.00 211 THR A N 1
ATOM 1662 C CA . THR A 1 211 ? 18.435 10.021 -6.141 1.00 97.00 211 THR A CA 1
ATOM 1663 C C . THR A 1 211 ? 18.003 10.113 -7.598 1.00 97.00 211 THR A C 1
ATOM 1665 O O . THR A 1 211 ? 16.855 10.449 -7.910 1.00 97.00 211 THR A O 1
ATOM 1668 N N . ILE A 1 212 ? 18.936 9.824 -8.499 1.00 96.94 212 ILE A N 1
ATOM 1669 C CA . ILE A 1 212 ? 18.686 9.766 -9.935 1.00 96.94 212 ILE A CA 1
ATOM 1670 C C . ILE A 1 212 ? 18.984 8.352 -10.408 1.00 96.94 212 ILE A C 1
ATOM 1672 O O . ILE A 1 212 ? 20.086 7.845 -10.200 1.00 96.94 212 ILE A O 1
ATOM 1676 N N . VAL A 1 213 ? 17.998 7.748 -11.066 1.00 95.50 213 VAL A N 1
ATOM 1677 C CA . VAL A 1 213 ? 18.161 6.493 -11.798 1.00 95.50 213 VAL A CA 1
ATOM 1678 C C . VAL A 1 213 ? 18.153 6.829 -13.284 1.00 95.50 213 VAL A C 1
ATOM 1680 O O . VAL A 1 213 ? 17.199 7.435 -13.786 1.00 95.50 213 VAL A O 1
ATOM 1683 N N . ASP A 1 214 ? 19.245 6.485 -13.961 1.00 94.88 214 ASP A N 1
ATOM 1684 C CA . ASP A 1 214 ? 19.527 6.896 -15.333 1.00 94.88 214 ASP A CA 1
ATOM 1685 C C . ASP A 1 214 ? 19.579 5.680 -16.263 1.00 94.88 214 ASP A C 1
ATOM 1687 O O . ASP A 1 214 ? 20.376 4.773 -16.062 1.00 94.88 214 ASP A O 1
ATOM 1691 N N . PHE A 1 215 ? 18.721 5.673 -17.280 1.00 94.38 215 PHE A N 1
ATOM 1692 C CA . PHE A 1 215 ? 18.652 4.659 -18.332 1.00 94.38 215 PHE A CA 1
ATOM 1693 C C . PHE A 1 215 ? 18.986 5.237 -19.717 1.00 94.38 215 PHE A C 1
ATOM 1695 O O . PHE A 1 215 ? 18.655 4.630 -20.741 1.00 94.38 215 PHE A O 1
ATOM 1702 N N . THR A 1 216 ? 19.603 6.420 -19.772 1.00 91.12 216 THR A N 1
ATOM 1703 C CA . THR A 1 216 ? 19.850 7.168 -21.017 1.00 91.12 216 THR A CA 1
ATOM 1704 C C . THR A 1 216 ? 20.766 6.427 -21.987 1.00 91.12 216 THR A C 1
ATOM 1706 O O . THR A 1 216 ? 20.613 6.586 -23.193 1.00 91.12 216 THR A O 1
ATOM 1709 N N . ASP A 1 217 ? 21.626 5.532 -21.503 1.00 88.31 217 ASP A N 1
ATOM 1710 C CA . ASP A 1 217 ? 22.499 4.742 -22.378 1.00 88.31 217 ASP A CA 1
ATOM 1711 C C . ASP A 1 217 ? 21.806 3.479 -22.922 1.00 88.31 217 ASP A C 1
ATOM 1713 O O . ASP A 1 217 ? 22.039 3.051 -24.056 1.00 88.31 217 ASP A O 1
ATOM 1717 N N . VAL A 1 218 ? 20.920 2.868 -22.130 1.00 90.38 218 VAL A N 1
ATOM 1718 C CA . VAL A 1 218 ? 20.365 1.531 -22.413 1.00 90.38 218 VAL A CA 1
ATOM 1719 C C . VAL A 1 218 ? 19.016 1.565 -23.133 1.00 90.38 218 VAL A C 1
ATOM 1721 O O . VAL A 1 218 ? 18.735 0.696 -23.959 1.00 90.38 218 VAL A O 1
ATOM 1724 N N . VAL A 1 219 ? 18.168 2.559 -22.853 1.00 87.44 219 VAL A N 1
ATOM 1725 C CA . VAL A 1 219 ? 16.824 2.644 -23.448 1.00 87.44 219 VAL A CA 1
ATOM 1726 C C . VAL A 1 219 ? 16.876 3.099 -24.911 1.00 87.44 219 VAL A C 1
ATOM 1728 O O . VAL A 1 219 ? 16.314 2.391 -25.753 1.00 87.44 219 VAL A O 1
ATOM 1731 N N . PRO A 1 220 ? 17.557 4.207 -25.266 1.00 87.44 220 PRO A N 1
ATOM 1732 C CA . PRO A 1 220 ? 17.704 4.621 -26.661 1.00 87.44 220 PRO A CA 1
ATOM 1733 C C . PRO A 1 220 ? 18.390 3.559 -27.519 1.00 87.44 220 PRO A C 1
ATOM 1735 O O . PRO A 1 220 ? 17.861 3.189 -28.565 1.00 87.44 220 PRO A O 1
ATOM 1738 N N . SER A 1 221 ? 19.497 2.983 -27.037 1.00 86.62 221 SER A N 1
ATOM 1739 C CA . SER A 1 221 ? 20.243 1.953 -27.771 1.00 86.62 221 SER A CA 1
ATOM 1740 C C . SER A 1 221 ? 19.407 0.702 -28.053 1.00 86.62 221 SER A C 1
ATOM 1742 O O . SER A 1 221 ? 19.536 0.091 -29.114 1.00 86.62 221 SER A O 1
ATOM 1744 N N . TYR A 1 222 ? 18.496 0.322 -27.154 1.00 86.12 222 TYR A N 1
ATOM 1745 C CA . TYR A 1 222 ? 17.546 -0.750 -27.436 1.00 86.12 222 TYR A CA 1
ATOM 1746 C C . TYR A 1 222 ? 16.493 -0.339 -28.468 1.00 86.12 222 TYR A C 1
ATOM 1748 O O . TYR A 1 222 ? 16.216 -1.114 -29.381 1.00 86.12 222 TYR A O 1
ATOM 1756 N N . LEU A 1 223 ? 15.910 0.856 -28.342 1.00 84.81 223 LEU A N 1
ATOM 1757 C CA . LEU A 1 223 ? 14.804 1.306 -29.191 1.00 84.81 223 LEU A CA 1
ATOM 1758 C C . LEU A 1 223 ? 15.229 1.623 -30.633 1.00 84.81 223 LEU A C 1
ATOM 1760 O O . LEU A 1 223 ? 14.451 1.367 -31.548 1.00 84.81 223 LEU A O 1
ATOM 1764 N N . GLU A 1 224 ? 16.447 2.122 -30.854 1.00 83.12 224 GLU A N 1
ATOM 1765 C CA . GLU A 1 224 ? 16.989 2.393 -32.199 1.00 83.12 224 GLU A CA 1
ATOM 1766 C C . GLU A 1 224 ? 17.142 1.128 -33.043 1.00 83.12 224 GLU A C 1
ATOM 1768 O O . GLU A 1 224 ? 16.978 1.156 -34.260 1.00 83.12 224 GLU A O 1
ATOM 1773 N N . ASN A 1 225 ? 17.399 -0.004 -32.390 1.00 78.81 225 ASN A N 1
ATOM 1774 C CA . ASN A 1 225 ? 17.552 -1.295 -33.049 1.00 78.81 225 ASN A CA 1
ATOM 1775 C C . ASN A 1 225 ? 16.208 -1.970 -33.383 1.00 78.81 225 ASN A C 1
ATOM 1777 O O . ASN A 1 225 ? 16.199 -3.092 -33.893 1.00 78.81 225 ASN A O 1
ATOM 1781 N N . GLN A 1 226 ? 15.068 -1.332 -33.087 1.00 76.62 226 GLN A N 1
ATOM 1782 C CA . GLN A 1 226 ? 13.744 -1.931 -33.255 1.00 76.62 226 GLN A CA 1
ATOM 1783 C C . GLN A 1 226 ? 12.962 -1.328 -34.435 1.00 76.62 226 GLN A C 1
ATOM 1785 O O . GLN A 1 226 ? 13.033 -0.126 -34.687 1.00 76.62 226 GLN A O 1
ATOM 1790 N N . PRO A 1 227 ? 12.142 -2.130 -35.147 1.00 71.06 227 PRO A N 1
ATOM 1791 C CA . PRO A 1 227 ? 11.304 -1.622 -36.231 1.00 71.06 227 PRO A CA 1
ATOM 1792 C C . PRO A 1 227 ? 10.238 -0.644 -35.717 1.00 71.06 227 PRO A C 1
ATOM 1794 O O . PRO A 1 227 ? 9.537 -0.951 -34.748 1.00 71.06 227 PRO A O 1
ATOM 1797 N N . SER A 1 228 ? 10.031 0.466 -36.435 1.00 67.88 228 SER A N 1
ATOM 1798 C CA . SER A 1 228 ? 9.045 1.515 -36.107 1.00 67.88 228 SER A CA 1
ATOM 1799 C C . SER A 1 228 ? 7.576 1.084 -36.221 1.00 67.88 228 SER A C 1
ATOM 1801 O O . SER A 1 228 ? 6.668 1.779 -35.774 1.00 67.88 228 SER A O 1
ATOM 1803 N N . THR A 1 229 ? 7.309 -0.084 -36.807 1.00 68.69 229 THR A N 1
ATOM 1804 C CA . THR A 1 229 ? 5.953 -0.628 -36.975 1.00 68.69 229 THR A CA 1
ATOM 1805 C C . THR A 1 229 ? 5.385 -1.270 -35.709 1.00 68.69 229 THR A C 1
ATOM 1807 O O . THR A 1 229 ? 4.209 -1.631 -35.689 1.00 68.69 229 THR A O 1
ATOM 1810 N N . ASN A 1 230 ? 6.202 -1.463 -34.672 1.00 73.19 230 ASN A N 1
ATOM 1811 C CA . ASN A 1 230 ? 5.784 -2.132 -33.444 1.00 73.19 230 ASN A CA 1
ATOM 1812 C C . ASN A 1 230 ? 5.253 -1.136 -32.417 1.00 73.19 230 ASN A C 1
ATOM 1814 O O . ASN A 1 230 ? 5.693 0.009 -32.341 1.00 73.19 230 ASN A O 1
ATOM 1818 N N . TRP A 1 231 ? 4.309 -1.593 -31.602 1.00 78.00 231 TRP A N 1
ATOM 1819 C CA . TRP A 1 231 ? 3.847 -0.838 -30.447 1.00 78.00 231 TRP A CA 1
ATOM 1820 C C . TRP A 1 231 ? 4.697 -1.201 -29.238 1.00 78.00 231 TRP A C 1
ATOM 1822 O O . TRP A 1 231 ? 5.093 -2.352 -29.063 1.00 78.00 231 TRP A O 1
ATOM 1832 N N . PHE A 1 232 ? 4.952 -0.220 -28.384 1.00 82.06 232 PHE A N 1
ATOM 1833 C CA . PHE A 1 232 ? 5.744 -0.404 -27.179 1.00 82.06 232 PHE A CA 1
ATOM 1834 C C . PHE A 1 232 ? 4.927 0.043 -25.975 1.00 82.06 232 PHE A C 1
ATOM 1836 O O . PHE A 1 232 ? 4.349 1.130 -25.976 1.00 82.06 232 PHE A O 1
ATOM 1843 N N . LEU A 1 233 ? 4.902 -0.793 -24.945 1.00 84.62 233 LEU A N 1
ATOM 1844 C CA . LEU A 1 233 ? 4.442 -0.426 -23.613 1.00 84.62 233 LEU A CA 1
ATOM 1845 C C . LEU A 1 233 ? 5.644 -0.416 -22.684 1.00 84.62 233 LEU A C 1
ATOM 1847 O O . LEU A 1 233 ? 6.530 -1.259 -22.815 1.00 84.62 233 LEU A O 1
ATOM 1851 N N . TYR A 1 234 ? 5.668 0.510 -21.736 1.00 88.25 234 TYR A N 1
ATOM 1852 C CA . TYR A 1 234 ? 6.719 0.562 -20.734 1.00 88.25 234 TYR A CA 1
ATOM 1853 C C . TYR A 1 234 ? 6.128 0.694 -19.337 1.00 88.25 234 TYR A C 1
ATOM 1855 O O . TYR A 1 234 ? 5.052 1.262 -19.148 1.00 88.25 234 TYR A O 1
ATOM 1863 N N . PHE A 1 235 ? 6.846 0.167 -18.355 1.00 90.25 235 PHE A N 1
ATOM 1864 C CA . PHE A 1 235 ? 6.551 0.368 -16.945 1.00 90.25 235 PHE A CA 1
ATOM 1865 C C . PHE A 1 235 ? 7.849 0.443 -16.149 1.00 90.25 235 PHE A C 1
ATOM 1867 O O . PHE A 1 235 ? 8.800 -0.295 -16.406 1.00 90.25 235 PHE A O 1
ATOM 1874 N N . LEU A 1 236 ? 7.873 1.357 -15.182 1.00 91.75 236 LEU A N 1
ATOM 1875 C CA . LEU A 1 236 ? 8.952 1.491 -14.215 1.00 91.75 236 LEU A CA 1
ATOM 1876 C C . LEU A 1 236 ? 8.485 0.870 -12.900 1.00 91.75 236 LEU A C 1
ATOM 1878 O O . LEU A 1 236 ? 7.487 1.302 -12.326 1.00 91.75 236 LEU A O 1
ATOM 1882 N N . LEU A 1 237 ? 9.216 -0.131 -12.429 1.00 92.56 237 LEU A N 1
ATOM 1883 C CA . LEU A 1 237 ? 9.058 -0.687 -11.091 1.00 92.56 237 LEU A CA 1
ATOM 1884 C C . LEU A 1 237 ? 10.177 -0.133 -10.218 1.00 92.56 237 LEU A C 1
ATOM 1886 O O . LEU A 1 237 ? 11.326 -0.076 -10.648 1.00 92.56 237 LEU A O 1
ATOM 1890 N N . ILE A 1 238 ? 9.850 0.277 -8.999 1.00 92.94 238 ILE A N 1
ATOM 1891 C CA . ILE A 1 238 ? 10.834 0.808 -8.057 1.00 92.94 238 ILE A CA 1
ATOM 1892 C C . ILE A 1 238 ? 10.893 -0.121 -6.863 1.00 92.94 238 ILE A C 1
ATOM 1894 O O . ILE A 1 238 ? 9.874 -0.433 -6.249 1.00 92.94 238 ILE A O 1
ATOM 1898 N N . HIS A 1 239 ? 12.104 -0.549 -6.541 1.00 91.88 239 HIS A N 1
ATOM 1899 C CA . HIS A 1 239 ? 12.409 -1.292 -5.336 1.00 91.88 239 HIS A CA 1
ATOM 1900 C C . HIS A 1 239 ? 13.379 -0.476 -4.487 1.00 91.88 239 HIS A C 1
ATOM 1902 O O . HIS A 1 239 ? 14.304 0.142 -5.010 1.00 91.88 239 HIS A O 1
ATOM 1908 N N . THR A 1 240 ? 13.174 -0.458 -3.175 1.00 91.75 240 THR A N 1
ATOM 1909 C CA . THR A 1 240 ? 14.078 0.229 -2.253 1.00 91.75 240 THR A CA 1
ATOM 1910 C C . THR A 1 240 ? 14.452 -0.691 -1.116 1.00 91.75 240 THR A C 1
ATOM 1912 O O . THR A 1 240 ? 13.580 -1.313 -0.512 1.00 91.75 240 THR A O 1
ATOM 1915 N N . GLN A 1 241 ? 15.750 -0.745 -0.839 1.00 88.25 241 GLN A N 1
ATOM 1916 C CA . GLN A 1 241 ? 16.327 -1.403 0.321 1.00 88.25 241 GLN A CA 1
ATOM 1917 C C . GLN A 1 241 ? 16.901 -0.319 1.229 1.00 88.25 241 GLN A C 1
ATOM 1919 O O . GLN A 1 241 ? 17.700 0.507 0.786 1.00 88.25 241 GLN A O 1
ATOM 1924 N N . TRP A 1 242 ? 16.437 -0.300 2.471 1.00 77.94 242 TRP A N 1
ATOM 1925 C CA . TRP A 1 242 ? 16.857 0.622 3.518 1.00 77.94 242 TRP A CA 1
ATOM 1926 C C . TRP A 1 242 ? 17.219 -0.191 4.756 1.00 77.94 242 TRP A C 1
ATOM 1928 O O . TRP A 1 242 ? 16.448 -1.132 5.060 1.00 77.94 242 TRP A O 1
#

Secondary structure (DSSP, 8-state):
-HHHHHHHHHHHHHHHHHHHHHHHHHHHHHHHHHHHHHHHHHHHHHHHHHHHH---BSTTTTT-TT--TTT--B---BPTT-SSTT-B-HHHHHTT---SSS--TTPPPHHHHHHHTT-TTT---------SEEEEEEEEEEE--TT-S--EEEEEEEEEEETTS-B-TT-EEEEEEEEEEEEPPPTTSPPEEEEEEEEEEEEE--TTSEEEEE-TTHHHHHHHTS-TTSEEEEEEEEEEE-

pLDDT: mean 87.79, std 8.09, range [58.34, 97.0]

Sequence (242 aa):
MHVILEYLAIGVLIILFITISLNMIEDVTGRLVTVKEEQLYNVAERLMDKILLTPGFPADWGTNIMVSSDDLRDFGLALSGARAPYIIDPDKVMRLANLSILPNPLLLNYSRIVDLLGISDDYGFRLEMKPMITHVVQPLEWYTPPGNRTSFPTKFKIRVLNWYKIGLPNANVTGIYVIVKIKPGAGNNPNKIEEKKIFAESNLTDALGETIVDFTDVVPSYLENQPSTNWFLYFLLIHTQW

Foldseek 3Di:
DVVVVVVVVVVVVVVVVVVVVVVVVVVVVVVVVVVVVVVVVVLVVVLVCQAFADCFPPNCLLVDPVDALVNTQAHYQARPPDPDTRHGDVSSVVLCDCDPPDGDPRNHDLCSNCVRSVNNPPDHDDDDDDDQKDKDKDQDDWDDAPLAPDIDRFKIKIFIAGPVRFADFFKKKKKKKKKWKWQPDDDPDHIDGDDIDIDIFIDTAHPRNIDMGGRPPPPRVVRNPDDNNIDMDMDIDMDIDD